Protein 6J14 (pdb70)

Secondary structure (DSSP, 8-state):
-EEEPPPEEE-TT--EEEEEEE---EEEEEEEEETTTEEEEEEEEETTTTEEEE-GGGBTTEEEEE-SSSSEEEEEE-S--GGG-EEEEEEEEETT-S-S-SEE---EEEEE-/---EEES-SEEEE-TT--EEEEEEESS----TTS---EEEEEE-TTS--EEEEETTTEEPTT--TTEEEEEETTEEEEEESS--GGG-EEEEEEE-SSSSPEE---EEEEE-/-PPEEE-SEEEEETTS-EEEEEE--EEEEEE-TTS-EEEEEEE---SEEEEE-TTSSEEEEEESS--GGG-EEEEEEEEE-SSS-EEEEPPPEEEEEE--

Foldseek 3Di:
DWAKDAAAEAAAQAKDKIKIADPPQKKKWKWWADPVPGIDTAWIARQVVRDIDGDPVCVVQWDWGADDPGRMIMIMGGNDDQVRFTWMKMFMQDPPDPDGGPDIYPTYGYGYD/DKAKAKDAQEDADAAQAKDKIKIFIPFFFQAPVRFWFKWKWFDAPPHDTDTADGSFFHGDPPHDPLWGKHDGTGMIMIMHGRHHPVRFGWMKIWTDRDPPIDIYPTYGYHHD/DFWAWDDQEWEAAAQAKTKIKTFACKFKWFQDVVRDTDTPDGVVVVQWDWAQDPVRRMIITMGHRDDQVNWGKMWMWDWDCDPPTDIGIYDIHTYHYDYD

Sequence (325 aa):
QLQQSGAELVRPGASSVKLSCKALGDYYEIHWVKQTPVHGLEWIGVIHPGSGGTVYNQKFKGKATLTADKYSSTAYMELSSLTSEDSAVYYCCTREGMNTDWYFDVWGAGTTVTVSDILMTQDELSLPVSLGDQASISCRSSQTIVHTNGNTYLEWYLQKPGQSPKLLIYKVSNRFSGVPDRFSGSGSGTYFTLKISSRLEAEDLGVYYCCFQGSHVPYTFGGGTKLEMKNPPTFSPALLVVTEGDNATFTCSFVLNWYRMSPSNQTDKLAAFPDCRFRVTQLPNGRDFHMSVVRARRNDSGTYLCGAISLAPKAQIKESLRAELRVTER

Solvent-accessible surface area: 15685 Å² total; per-residue (Å²): 144,6,97,14,35,53,77,45,148,24,175,79,58,40,60,14,109,0,22,2,107,46,101,132,106,91,0,10,0,0,0,16,31,12,143,126,114,12,8,36,1,0,0,0,3,3,37,35,31,38,21,48,39,41,9,131,142,13,111,62,45,3,66,7,59,22,54,117,219,67,77,13,4,52,0,56,0,34,75,1,61,79,119,7,41,12,46,2,12,0,0,52,0,5,18,94,37,60,67,0,0,43,36,26,1,89,18,2,60,1,63,12,97,112,9,118,8,64,22,64,94,154,44,25,73,9,48,83,44,54,108,5,62,2,14,0,117,7,66,94,78,0,77,8,135,72,52,39,29,5,0,0,0,0,3,20,48,108,91,99,28,4,101,4,4,0,37,59,17,64,56,108,36,94,82,9,52,111,39,5,54,9,63,37,85,42,59,92,1,32,0,82,0,25,165,2,91,62,100,2,30,5,34,0,16,0,0,0,0,1,63,58,19,1,26,17,2,56,4,1,97,1,59,112,163,142,82,3,83,14,60,60,72,75,19,89,11,43,52,43,68,94,4,56,0,46,0,38,69,67,10,1,0,15,50,43,28,130,105,108,122,81,63,85,31,19,34,60,132,117,125,29,20,134,30,60,79,44,146,89,33,147,30,15,65,0,22,0,33,158,1,130,126,100,2,40,24,45,0,4,0,0,13,10,51,31,18,41,3,0,46,18,89,71,2,155,112,2,71,1,104,6,46,135,175

Structure (mmCIF, N/CA/C/O backbone):
data_6J14
#
_entry.id   6J14
#
_cell.length_a   43.422
_cell.length_b   75.679
_cell.length_c   55.873
_cell.angle_alpha   90.00
_cell.angle_beta   104.31
_cell.angle_gamma   90.00
#
_symmetry.space_group_name_H-M   'P 1 21 1'
#
loop_
_entity.id
_entity.type
_entity.pdbx_description
1 polymer 'GY-14 heavy chain V fragment'
2 polymer 'GY-14 light chain V fragment'
3 polymer 'Programmed cell death protein 1'
4 water water
#
loop_
_atom_site.group_PDB
_atom_site.id
_atom_site.type_symbol
_atom_site.label_atom_id
_atom_site.label_alt_id
_atom_site.label_comp_id
_atom_site.label_asym_id
_atom_site.label_entity_id
_atom_site.label_seq_id
_atom_site.pdbx_PDB_ins_code
_atom_site.Cartn_x
_atom_site.Cartn_y
_atom_site.Cartn_z
_atom_site.occupancy
_atom_site.B_iso_or_equiv
_atom_site.auth_seq_id
_atom_site.auth_comp_id
_atom_site.auth_asym_id
_atom_site.auth_atom_id
_atom_site.pdbx_PDB_model_num
ATOM 1 N N . GLN A 1 3 ? -20.181 -8.020 -25.228 1.00 24.37 3 GLN A N 1
ATOM 2 C CA . GLN A 1 3 ? -19.456 -7.381 -26.324 1.00 24.19 3 GLN A CA 1
ATOM 3 C C . GLN A 1 3 ? -19.179 -5.918 -25.998 1.00 14.91 3 GLN A C 1
ATOM 4 O O . GLN A 1 3 ? -19.871 -5.313 -25.180 1.00 15.85 3 GLN A O 1
ATOM 10 N N . LEU A 1 4 ? -18.131 -5.371 -26.613 1.00 12.36 4 LEU A N 1
ATOM 11 C CA . LEU A 1 4 ? -17.758 -3.969 -26.472 1.00 9.82 4 LEU A CA 1
ATOM 12 C C . LEU A 1 4 ? -17.863 -3.358 -27.855 1.00 10.68 4 LEU A C 1
ATOM 13 O O . LEU A 1 4 ? -17.165 -3.787 -28.779 1.00 12.28 4 LEU A O 1
ATOM 18 N N . GLN A 1 5 ? -18.758 -2.394 -28.004 1.00 10.05 5 GLN A N 1
ATOM 19 C CA . GLN A 1 5 ? -19.013 -1.756 -29.283 1.00 12.43 5 GLN A CA 1
ATOM 20 C C . GLN A 1 5 ? -18.325 -0.394 -29.317 1.00 10.79 5 GLN A C 1
ATOM 21 O O . GLN A 1 5 ? -18.688 0.507 -28.554 1.00 11.49 5 GLN A O 1
ATOM 27 N N . GLN A 1 6 ? -17.360 -0.239 -30.213 1.00 9.32 6 GLN A N 1
ATOM 28 C CA . GLN A 1 6 ? -16.570 0.980 -30.320 1.00 10.51 6 GLN A CA 1
ATOM 29 C C . GLN A 1 6 ? -17.097 1.912 -31.405 1.00 9.61 6 GLN A C 1
ATOM 30 O O . GLN A 1 6 ? -17.730 1.499 -32.382 1.00 10.98 6 GLN A O 1
ATOM 36 N N . SER A 1 7 ? -16.803 3.191 -31.229 1.00 9.47 7 SER A N 1
ATOM 37 C CA . SER A 1 7 ? -17.292 4.215 -32.132 1.00 9.89 7 SER A CA 1
ATOM 38 C C . SER A 1 7 ? -16.502 4.226 -33.450 1.00 10.79 7 SER A C 1
ATOM 39 O O . SER A 1 7 ? -15.488 3.538 -33.626 1.00 9.97 7 SER A O 1
ATOM 42 N N . GLY A 1 8 ? -16.992 5.021 -34.382 1.00 10.11 8 GLY A N 1
ATOM 43 C CA . GLY A 1 8 ? -16.468 5.026 -35.729 1.00 10.31 8 GLY A CA 1
ATOM 44 C C . GLY A 1 8 ? -15.128 5.735 -35.883 1.00 10.68 8 GLY A C 1
ATOM 45 O O . GLY A 1 8 ? -14.679 6.515 -35.029 1.00 10.56 8 GLY A O 1
ATOM 46 N N . ALA A 1 9 ? -14.501 5.471 -37.029 1.00 10.51 9 ALA A N 1
ATOM 47 C CA . ALA A 1 9 ? -13.201 6.055 -37.341 1.00 9.04 9 ALA A CA 1
ATOM 48 C C . ALA A 1 9 ? -13.231 7.577 -37.262 1.00 9.85 9 ALA A C 1
ATOM 49 O O . ALA A 1 9 ? -14.220 8.226 -37.636 1.00 10.23 9 ALA A O 1
ATOM 51 N N . GLU A 1 10 ? -12.130 8.152 -36.781 1.00 9.93 10 GLU A N 1
ATOM 52 C CA . GLU A 1 10 ? -12.004 9.594 -36.638 1.00 9.61 10 GLU A CA 1
ATOM 53 C C . GLU A 1 10 ? -10.958 10.145 -37.596 1.00 10.07 10 GLU A C 1
ATOM 54 O O . GLU A 1 10 ? -9.894 9.545 -37.787 1.00 11.15 10 GLU A O 1
ATOM 60 N N . LEU A 1 11 ? -11.290 11.274 -38.219 1.00 11.41 11 LEU A N 1
ATOM 61 C CA . LEU A 1 11 ? -10.402 11.988 -39.130 1.00 12.71 11 LEU A CA 1
ATOM 62 C C . LEU A 1 11 ? -10.293 13.403 -38.591 1.00 15.98 11 LEU A C 1
ATOM 63 O O . LEU A 1 11 ? -11.253 14.178 -38.681 1.00 16.22 11 LEU A O 1
ATOM 68 N N . VAL A 1 12 ? -9.141 13.732 -38.010 1.00 13.14 12 VAL A N 1
ATOM 69 C CA . VAL A 1 12 ? -8.994 14.951 -37.228 1.00 15.97 12 VAL A CA 1
ATOM 70 C C . VAL A 1 12 ? -7.671 15.624 -37.566 1.00 14.71 12 VAL A C 1
ATOM 71 O O . VAL A 1 12 ? -6.765 15.023 -38.145 1.00 17.04 12 VAL A O 1
ATOM 75 N N . ARG A 1 13 ? -7.575 16.911 -37.194 1.00 20.22 13 ARG A N 1
ATOM 76 C CA . ARG A 1 13 ? -6.420 17.728 -37.537 1.00 19.12 13 ARG A CA 1
ATOM 77 C C . ARG A 1 13 ? -5.409 17.763 -36.397 1.00 14.38 13 ARG A C 1
ATOM 78 O O . ARG A 1 13 ? -5.772 17.598 -35.222 1.00 16.09 13 ARG A O 1
ATOM 86 N N . PRO A 1 14 ? -4.133 17.996 -36.723 1.00 15.08 14 PRO A N 1
ATOM 87 C CA . PRO A 1 14 ? -3.114 18.117 -35.670 1.00 15.53 14 PRO A CA 1
ATOM 88 C C . PRO A 1 14 ? -3.475 19.202 -34.669 1.00 16.59 14 PRO A C 1
ATOM 89 O O . PRO A 1 14 ? -3.968 20.272 -35.035 1.00 17.30 14 PRO A O 1
ATOM 93 N N . GLY A 1 15 ? -3.212 18.915 -33.394 1.00 14.75 15 GLY A N 1
ATOM 94 C CA . GLY A 1 15 ? -3.481 19.836 -32.315 1.00 16.45 15 GLY A CA 1
ATOM 95 C C . GLY A 1 15 ? -4.871 19.746 -31.735 1.00 15.47 15 GLY A C 1
ATOM 96 O O . GLY A 1 15 ? -5.116 20.305 -30.659 1.00 19.48 15 GLY A O 1
ATOM 97 N N . ALA A 1 16 ? -5.788 19.053 -32.403 1.00 15.43 16 ALA A N 1
ATOM 98 C CA . ALA A 1 16 ? -7.155 18.968 -31.931 1.00 17.66 16 ALA A CA 1
ATOM 99 C C . ALA A 1 16 ? -7.298 17.855 -30.900 1.00 15.50 16 ALA A C 1
ATOM 100 O O . ALA A 1 16 ? -6.325 17.210 -30.488 1.00 16.86 16 ALA A O 1
ATOM 102 N N A SER A 1 17 ? -8.535 17.639 -30.465 0.51 14.52 17 SER A N 1
ATOM 103 N N B SER A 1 17 ? -8.536 17.651 -30.461 0.49 14.52 17 SER A N 1
ATOM 104 C CA A SER A 1 17 ? -8.871 16.559 -29.554 0.51 13.41 17 SER A CA 1
ATOM 105 C CA B SER A 1 17 ? -8.890 16.572 -29.558 0.49 13.43 17 SER A CA 1
ATOM 106 C C A SER A 1 17 ? -10.036 15.779 -30.139 0.51 14.68 17 SER A C 1
ATOM 107 C C B SER A 1 17 ? -10.002 15.758 -30.199 0.49 14.70 17 SER A C 1
ATOM 108 O O A SER A 1 17 ? -10.833 16.311 -30.916 0.51 18.43 17 SER A O 1
ATOM 109 O O B SER A 1 17 ? -10.726 16.239 -31.074 0.49 18.18 17 SER A O 1
ATOM 114 N N . VAL A 1 18 ? -10.126 14.505 -29.769 1.00 11.59 18 VAL A N 1
ATOM 115 C CA . VAL A 1 18 ? -11.207 13.649 -30.230 1.00 12.46 18 VAL A CA 1
ATOM 116 C C . VAL A 1 18 ? -11.599 12.730 -29.090 1.00 10.52 18 VAL A C 1
ATOM 117 O O . VAL A 1 18 ? -10.764 12.356 -28.270 1.00 11.09 18 VAL A O 1
ATOM 121 N N . LYS A 1 19 ? -12.875 12.375 -29.025 1.00 10.28 19 LYS A N 1
ATOM 122 C CA . LYS A 1 19 ? -13.401 11.532 -27.960 1.00 8.92 19 LYS A CA 1
ATOM 123 C C . LYS A 1 19 ? -13.967 10.256 -28.567 1.00 11.57 19 LYS A C 1
ATOM 124 O O . LYS A 1 19 ? -14.892 10.301 -29.388 1.00 13.61 19 LYS A O 1
ATOM 130 N N . LEU A 1 20 ? -13.402 9.124 -28.176 1.00 8.99 20 LEU A N 1
ATOM 131 C CA . LEU A 1 20 ? -13.841 7.803 -28.606 1.00 9.40 20 LEU A CA 1
ATOM 132 C C . LEU A 1 20 ? -14.746 7.193 -27.550 1.00 8.96 20 LEU A C 1
ATOM 133 O O . LEU A 1 20 ? -14.591 7.463 -26.355 1.00 9.93 20 LEU A O 1
ATOM 138 N N . SER A 1 21 ? -15.671 6.333 -27.984 1.00 9.78 21 SER A N 1
ATOM 139 C CA . SER A 1 21 ? -16.574 5.703 -27.038 1.00 9.26 21 SER A CA 1
ATOM 140 C C . SER A 1 21 ? -16.563 4.184 -27.183 1.00 8.83 21 SER A C 1
ATOM 141 O O . SER A 1 21 ? -16.177 3.627 -28.226 1.00 9.50 21 SER A O 1
ATOM 144 N N . CYS A 1 22 ? -16.999 3.535 -26.102 1.00 10.73 22 CYS A N 1
ATOM 145 C CA . CYS A 1 22 ? -17.018 2.080 -25.976 1.00 14.41 22 CYS A CA 1
ATOM 146 C C . CYS A 1 22 ? -18.264 1.733 -25.165 1.00 11.42 22 CYS A C 1
ATOM 147 O O . CYS A 1 22 ? -18.347 2.078 -23.989 1.00 12.84 22 CYS A O 1
ATOM 150 N N . LYS A 1 23 ? -19.223 1.051 -25.777 1.00 11.59 23 LYS A N 1
ATOM 151 C CA . LYS A 1 23 ? -20.456 0.649 -25.107 1.00 13.49 23 LYS A CA 1
ATOM 152 C C . LYS A 1 23 ? -20.391 -0.829 -24.750 1.00 14.53 23 LYS A C 1
ATOM 153 O O . LYS A 1 23 ? -20.083 -1.671 -25.603 1.00 13.53 23 LYS A O 1
ATOM 159 N N . ALA A 1 24 ? -20.669 -1.138 -23.494 1.00 14.81 24 ALA A N 1
ATOM 160 C CA . ALA A 1 24 ? -20.639 -2.515 -23.024 1.00 16.03 24 ALA A CA 1
ATOM 161 C C . ALA A 1 24 ? -22.042 -3.092 -23.157 1.00 17.35 24 ALA A C 1
ATOM 162 O O . ALA A 1 24 ? -22.997 -2.553 -22.581 1.00 19.18 24 ALA A O 1
ATOM 164 N N . LEU A 1 25 ? -22.166 -4.160 -23.941 1.00 17.29 25 LEU A N 1
ATOM 165 C CA . LEU A 1 25 ? -23.426 -4.844 -24.178 1.00 20.95 25 LEU A CA 1
ATOM 166 C C . LEU A 1 25 ? -23.395 -6.240 -23.568 1.00 26.41 25 LEU A C 1
ATOM 167 O O . LEU A 1 25 ? -22.352 -6.900 -23.531 1.00 25.34 25 LEU A O 1
ATOM 172 N N . GLY A 1 26 ? -24.557 -6.698 -23.116 1.00 28.25 26 GLY A N 1
ATOM 173 C CA . GLY A 1 26 ? -24.677 -8.048 -22.596 1.00 27.74 26 GLY A CA 1
ATOM 174 C C . GLY A 1 26 ? -24.281 -8.157 -21.140 1.00 41.71 26 GLY A C 1
ATOM 175 O O . GLY A 1 26 ? -25.113 -7.970 -20.254 1.00 48.88 26 GLY A O 1
ATOM 176 N N . ASP A 1 31 ? -19.185 -6.913 -12.157 1.00 24.07 31 ASP A N 1
ATOM 177 C CA . ASP A 1 31 ? -18.436 -5.664 -12.086 1.00 20.32 31 ASP A CA 1
ATOM 178 C C . ASP A 1 31 ? -17.166 -5.803 -12.930 1.00 16.92 31 ASP A C 1
ATOM 179 O O . ASP A 1 31 ? -16.516 -6.850 -12.944 1.00 17.49 31 ASP A O 1
ATOM 184 N N A TYR A 1 32 ? -16.833 -4.738 -13.655 0.48 17.45 32 TYR A N 1
ATOM 185 N N B TYR A 1 32 ? -16.815 -4.730 -13.626 0.52 17.49 32 TYR A N 1
ATOM 186 C CA A TYR A 1 32 ? -15.722 -4.752 -14.595 0.48 13.91 32 TYR A CA 1
ATOM 187 C CA B TYR A 1 32 ? -15.686 -4.749 -14.536 0.52 13.91 32 TYR A CA 1
ATOM 188 C C A TYR A 1 32 ? -15.009 -3.407 -14.562 0.48 13.21 32 TYR A C 1
ATOM 189 C C B TYR A 1 32 ? -14.961 -3.416 -14.472 0.52 13.19 32 TYR A C 1
ATOM 190 O O A TYR A 1 32 ? -15.566 -2.394 -14.135 0.48 14.61 32 TYR A O 1
ATOM 191 O O B TYR A 1 32 ? -15.461 -2.424 -13.938 0.52 14.34 32 TYR A O 1
ATOM 208 N N . GLU A 1 33 ? -13.758 -3.413 -15.029 1.00 10.58 33 GLU A N 1
ATOM 209 C CA . GLU A 1 33 ? -13.019 -2.202 -15.327 1.00 12.27 33 GLU A CA 1
ATOM 210 C C . GLU A 1 33 ? -12.785 -2.169 -16.829 1.00 9.02 33 GLU A C 1
ATOM 211 O O . GLU A 1 33 ? -12.731 -3.219 -17.488 1.00 10.03 33 GLU A O 1
ATOM 217 N N . ILE A 1 34 ? -12.681 -0.967 -17.378 1.00 9.27 34 ILE A N 1
ATOM 218 C CA . ILE A 1 34 ? -12.517 -0.783 -18.814 1.00 9.03 34 ILE A CA 1
ATOM 219 C C . ILE A 1 34 ? -11.127 -0.216 -19.072 1.00 8.14 34 ILE A C 1
ATOM 220 O O . ILE A 1 34 ? -10.750 0.817 -18.503 1.00 8.82 34 ILE A O 1
ATOM 225 N N . HIS A 1 35 ? -10.368 -0.896 -19.929 1.00 7.81 35 HIS A N 1
ATOM 226 C CA . HIS A 1 35 ? -9.021 -0.498 -20.300 1.00 7.17 35 HIS A CA 1
ATOM 227 C C . HIS A 1 35 ? -8.985 -0.060 -21.755 1.00 6.93 35 HIS A C 1
ATOM 228 O O . HIS A 1 35 ? -9.802 -0.488 -22.576 1.00 8.08 35 HIS A O 1
ATOM 235 N N . TRP A 1 36 ? -8.003 0.774 -22.082 1.00 7.27 36 TRP A N 1
ATOM 236 C CA . TRP A 1 36 ? -7.761 1.218 -23.447 1.00 6.63 36 TRP A CA 1
ATOM 237 C C . TRP A 1 36 ? -6.328 0.861 -23.824 1.00 7.87 36 TRP A C 1
ATOM 238 O O . TRP A 1 36 ? -5.409 0.987 -23.004 1.00 7.51 36 TRP A O 1
ATOM 249 N N . VAL A 1 37 ? -6.149 0.412 -25.069 1.00 7.40 37 VAL A N 1
ATOM 250 C CA . VAL A 1 37 ? -4.881 -0.071 -25.601 1.00 7.20 37 VAL A CA 1
ATOM 251 C C . VAL A 1 37 ? -4.680 0.543 -26.980 1.00 6.93 37 VAL A C 1
ATOM 252 O O . VAL A 1 37 ? -5.563 0.443 -27.842 1.00 9.57 37 VAL A O 1
ATOM 256 N N . LYS A 1 38 ? -3.515 1.149 -27.197 1.00 6.30 38 LYS A N 1
ATOM 257 C CA . LYS A 1 38 ? -3.122 1.670 -28.507 1.00 7.96 38 LYS A CA 1
ATOM 258 C C . LYS A 1 38 ? -2.341 0.617 -29.281 1.00 7.34 38 LYS A C 1
ATOM 259 O O . LYS A 1 38 ? -1.530 -0.108 -28.698 1.00 7.69 38 LYS A O 1
ATOM 265 N N . GLN A 1 39 ? -2.562 0.547 -30.596 1.00 8.31 39 GLN A N 1
ATOM 266 C CA . GLN A 1 39 ? -1.752 -0.310 -31.453 1.00 8.04 39 GLN A CA 1
ATOM 267 C C . GLN A 1 39 ? -1.210 0.453 -32.651 1.00 8.07 39 GLN A C 1
ATOM 268 O O . GLN A 1 39 ? -1.973 1.083 -33.390 1.00 9.45 39 GLN A O 1
ATOM 274 N N . THR A 1 40 ? 0.101 0.365 -32.854 1.00 10.80 40 THR A N 1
ATOM 275 C CA . THR A 1 40 ? 0.776 0.882 -34.032 1.00 12.74 40 THR A CA 1
ATOM 276 C C . THR A 1 40 ? 1.794 -0.151 -34.476 1.00 14.90 40 THR A C 1
ATOM 277 O O . THR A 1 40 ? 2.275 -0.947 -33.658 1.00 13.14 40 THR A O 1
ATOM 281 N N . PRO A 1 41 ? 2.172 -0.149 -35.749 1.00 17.00 41 PRO A N 1
ATOM 282 C CA . PRO A 1 41 ? 3.224 -1.075 -36.187 1.00 19.39 41 PRO A CA 1
ATOM 283 C C . PRO A 1 41 ? 4.569 -0.825 -35.535 1.00 19.18 41 PRO A C 1
ATOM 284 O O . PRO A 1 41 ? 5.298 -1.789 -35.275 1.00 25.26 41 PRO A O 1
ATOM 288 N N . VAL A 1 42 ? 4.919 0.421 -35.233 1.00 17.70 42 VAL A N 1
ATOM 289 C CA . VAL A 1 42 ? 6.260 0.664 -34.711 1.00 25.20 42 VAL A CA 1
ATOM 290 C C . VAL A 1 42 ? 6.345 0.473 -33.199 1.00 27.02 42 VAL A C 1
ATOM 291 O O . VAL A 1 42 ? 7.368 0.003 -32.693 1.00 23.81 42 VAL A O 1
ATOM 295 N N . HIS A 1 43 ? 5.296 0.816 -32.456 1.00 16.44 43 HIS A N 1
ATOM 296 C CA . HIS A 1 43 ? 5.346 0.738 -31.006 1.00 18.13 43 HIS A CA 1
ATOM 297 C C . HIS A 1 43 ? 4.536 -0.413 -30.441 1.00 15.38 43 HIS A C 1
ATOM 298 O O . HIS A 1 43 ? 4.571 -0.632 -29.224 1.00 17.50 43 HIS A O 1
ATOM 305 N N . GLY A 1 44 ? 3.837 -1.164 -31.289 1.00 12.73 44 GLY A N 1
ATOM 306 C CA . GLY A 1 44 ? 3.142 -2.342 -30.820 1.00 11.86 44 GLY A CA 1
ATOM 307 C C . GLY A 1 44 ? 1.900 -1.993 -30.017 1.00 9.77 44 GLY A C 1
ATOM 308 O O . GLY A 1 44 ? 1.204 -1.018 -30.289 1.00 10.40 44 GLY A O 1
ATOM 309 N N . LEU A 1 45 ? 1.604 -2.833 -29.026 1.00 8.66 45 LEU A N 1
ATOM 310 C CA . LEU A 1 45 ? 0.446 -2.657 -28.157 1.00 8.64 45 LEU A CA 1
ATOM 311 C C . LEU A 1 45 ? 0.898 -1.934 -26.904 1.00 7.20 45 LEU A C 1
ATOM 312 O O . LEU A 1 45 ? 1.834 -2.388 -26.223 1.00 8.46 45 LEU A O 1
ATOM 317 N N . GLU A 1 46 ? 0.229 -0.826 -26.588 1.00 6.72 46 GLU A N 1
ATOM 318 C CA . GLU A 1 46 ? 0.555 -0.027 -25.411 1.00 7.62 46 GLU A CA 1
ATOM 319 C C . GLU A 1 46 ? -0.683 0.143 -24.543 1.00 7.55 46 GLU A C 1
ATOM 320 O O . GLU A 1 46 ? -1.721 0.599 -25.029 1.00 7.79 46 GLU A O 1
ATOM 326 N N . TRP A 1 47 ? -0.578 -0.217 -23.267 1.00 7.21 47 TRP A N 1
ATOM 327 C CA . TRP A 1 47 ? -1.673 -0.023 -22.320 1.00 6.89 47 TRP A CA 1
ATOM 328 C C . TRP A 1 47 ? -1.750 1.451 -21.935 1.00 7.41 47 TRP A C 1
ATOM 329 O O . TRP A 1 47 ? -0.771 2.022 -21.445 1.00 8.65 47 TRP A O 1
ATOM 340 N N . ILE A 1 48 ? -2.911 2.065 -22.141 1.00 6.84 48 ILE A N 1
ATOM 341 C CA . ILE A 1 48 ? -3.086 3.494 -21.900 1.00 6.78 48 ILE A CA 1
ATOM 342 C C . ILE A 1 48 ? -3.529 3.772 -20.473 1.00 7.74 48 ILE A C 1
ATOM 343 O O . ILE A 1 48 ? -2.991 4.672 -19.809 1.00 8.53 48 ILE A O 1
ATOM 348 N N . GLY A 1 49 ? -4.500 3.010 -19.985 1.00 7.54 49 GLY A N 1
ATOM 349 C CA . GLY A 1 49 ? -5.039 3.257 -18.665 1.00 7.57 49 GLY A CA 1
ATOM 350 C C . GLY A 1 49 ? -6.316 2.478 -18.469 1.00 7.79 49 GLY A C 1
ATOM 351 O O . GLY A 1 49 ? -6.787 1.773 -19.369 1.00 8.72 49 GLY A O 1
ATOM 352 N N . VAL A 1 50 ? -6.883 2.635 -17.281 1.00 8.58 50 VAL A N 1
ATOM 353 C CA . VAL A 1 50 ? -8.067 1.893 -16.871 1.00 9.22 50 VAL A CA 1
ATOM 354 C C . VAL A 1 50 ? -9.004 2.823 -16.121 1.00 9.80 50 VAL A C 1
ATOM 355 O O . VAL A 1 50 ? -8.566 3.738 -15.414 1.00 9.91 50 VAL A O 1
ATOM 359 N N . ILE A 1 51 ? -10.305 2.580 -16.278 1.00 9.45 51 ILE A N 1
ATOM 360 C CA . ILE A 1 51 ? -11.336 3.235 -15.479 1.00 10.48 51 ILE A CA 1
ATOM 361 C C . ILE A 1 51 ? -12.248 2.180 -14.871 1.00 11.15 51 ILE A C 1
ATOM 362 O O . ILE A 1 51 ? -12.580 1.173 -15.509 1.00 10.57 51 ILE A O 1
ATOM 367 N N . HIS A 1 52 ? -12.657 2.410 -13.627 1.00 11.26 52 HIS A N 1
ATOM 368 C CA . HIS A 1 52 ? -13.718 1.615 -13.038 1.00 15.15 52 HIS A CA 1
ATOM 369 C C . HIS A 1 52 ? -14.993 2.433 -13.127 1.00 13.58 52 HIS A C 1
ATOM 370 O O . HIS A 1 52 ? -15.130 3.425 -12.394 1.00 14.86 52 HIS A O 1
ATOM 377 N N . PRO A 1 53 ? -15.934 2.085 -14.002 1.00 12.21 53 PRO A N 1
ATOM 378 C CA . PRO A 1 53 ? -17.125 2.943 -14.174 1.00 14.18 53 PRO A CA 1
ATOM 379 C C . PRO A 1 53 ? -17.925 3.169 -12.902 1.00 18.33 53 PRO A C 1
ATOM 380 O O . PRO A 1 53 ? -18.462 4.268 -12.719 1.00 22.10 53 PRO A O 1
ATOM 384 N N . GLY A 1 54 ? -17.994 2.183 -12.006 1.00 18.07 54 GLY A N 1
ATOM 385 C CA . GLY A 1 54 ? -18.810 2.348 -10.809 1.00 20.85 54 GLY A CA 1
ATOM 386 C C . GLY A 1 54 ? -18.343 3.488 -9.922 1.00 28.55 54 GLY A C 1
ATOM 387 O O . GLY A 1 54 ? -19.156 4.245 -9.383 1.00 29.59 54 GLY A O 1
ATOM 388 N N . SER A 1 55 ? -17.031 3.639 -9.769 1.00 23.72 55 SER A N 1
ATOM 389 C CA . SER A 1 55 ? -16.456 4.658 -8.901 1.00 20.19 55 SER A CA 1
ATOM 390 C C . SER A 1 55 ? -15.894 5.857 -9.655 1.00 26.76 55 SER A C 1
ATOM 391 O O . SER A 1 55 ? -15.621 6.893 -9.031 1.00 23.18 55 SER A O 1
ATOM 394 N N . GLY A 1 56 ? -15.700 5.747 -10.969 1.00 16.89 56 GLY A N 1
ATOM 395 C CA . GLY A 1 56 ? -15.004 6.760 -11.722 1.00 16.51 56 GLY A CA 1
ATOM 396 C C . GLY A 1 56 ? -13.502 6.764 -11.535 1.00 12.37 56 GLY A C 1
ATOM 397 O O . GLY A 1 56 ? -12.829 7.627 -12.108 1.00 16.83 56 GLY A O 1
ATOM 398 N N . GLY A 1 57 ? -12.965 5.852 -10.730 1.00 14.86 57 GLY A N 1
ATOM 399 C CA . GLY A 1 57 ? -11.530 5.845 -10.485 1.00 14.94 57 GLY A CA 1
ATOM 400 C C . GLY A 1 57 ? -10.750 5.473 -11.735 1.00 11.61 57 GLY A C 1
ATOM 401 O O . GLY A 1 57 ? -11.181 4.647 -12.541 1.00 11.43 57 GLY A O 1
ATOM 402 N N . THR A 1 58 ? -9.602 6.106 -11.903 1.00 11.51 58 THR A N 1
ATOM 403 C CA . THR A 1 58 ? -8.746 5.862 -13.060 1.00 10.98 58 THR A CA 1
ATOM 404 C C . THR A 1 58 ? -7.303 5.653 -12.615 1.00 12.64 58 THR A C 1
ATOM 405 O O . THR A 1 58 ? -6.863 6.199 -11.599 1.00 13.02 58 THR A O 1
ATOM 409 N N . VAL A 1 59 ? -6.565 4.859 -13.396 1.00 11.27 59 VAL A N 1
ATOM 410 C CA . VAL A 1 59 ? -5.109 4.773 -13.319 1.00 11.69 59 VAL A CA 1
ATOM 411 C C . VAL A 1 59 ? -4.593 4.889 -14.742 1.00 10.60 59 VAL A C 1
ATOM 412 O O . VAL A 1 59 ? -5.115 4.222 -15.643 1.00 10.20 59 VAL A O 1
ATOM 416 N N . TYR A 1 60 ? -3.599 5.740 -14.955 1.00 10.32 60 TYR A N 1
ATOM 417 C CA . TYR A 1 60 ? -3.019 5.956 -16.270 1.00 10.12 60 TYR A CA 1
ATOM 418 C C . TYR A 1 60 ? -1.599 5.417 -16.345 1.00 9.54 60 TYR A C 1
ATOM 419 O O . TYR A 1 60 ? -0.832 5.500 -15.377 1.00 11.26 60 TYR A O 1
ATOM 428 N N . ASN A 1 61 ? -1.239 4.892 -17.512 1.00 8.86 61 ASN A N 1
ATOM 429 C CA . ASN A 1 61 ? 0.168 4.822 -17.900 1.00 8.36 61 ASN A CA 1
ATOM 430 C C . ASN A 1 61 ? 0.703 6.248 -17.980 1.00 9.90 61 ASN A C 1
ATOM 431 O O . ASN A 1 61 ? 0.135 7.091 -18.676 1.00 9.53 61 ASN A O 1
ATOM 436 N N . GLN A 1 62 ? 1.799 6.527 -17.269 1.00 8.53 62 GLN A N 1
ATOM 437 C CA . GLN A 1 62 ? 2.327 7.890 -17.272 1.00 8.99 62 GLN A CA 1
ATOM 438 C C . GLN A 1 62 ? 2.613 8.399 -18.683 1.00 9.35 62 GLN A C 1
ATOM 439 O O . GLN A 1 62 ? 2.484 9.599 -18.942 1.00 10.20 62 GLN A O 1
ATOM 445 N N . LYS A 1 63 ? 2.999 7.516 -19.608 1.00 9.35 63 LYS A N 1
ATOM 446 C CA . LYS A 1 63 ? 3.239 7.956 -20.981 1.00 9.34 63 LYS A CA 1
ATOM 447 C C . LYS A 1 63 ? 2.004 8.578 -21.622 1.00 9.59 63 LYS A C 1
ATOM 448 O O . LYS A 1 63 ? 2.145 9.364 -22.564 1.00 12.08 63 LYS A O 1
ATOM 454 N N . PHE A 1 64 ? 0.808 8.250 -21.136 1.00 8.80 64 PHE A N 1
ATOM 455 C CA . PHE A 1 64 ? -0.423 8.778 -21.704 1.00 9.33 64 PHE A CA 1
ATOM 456 C C . PHE A 1 64 ? -1.098 9.822 -20.833 1.00 10.89 64 PHE A C 1
ATOM 457 O O . PHE A 1 64 ? -2.162 10.330 -21.210 1.00 11.76 64 PHE A O 1
ATOM 465 N N . LYS A 1 65 ? -0.510 10.178 -19.694 1.00 11.44 65 LYS A N 1
ATOM 466 C CA . LYS A 1 65 ? -1.069 11.257 -18.894 1.00 15.29 65 LYS A CA 1
ATOM 467 C C . LYS A 1 65 ? -1.070 12.535 -19.712 1.00 14.54 65 LYS A C 1
ATOM 468 O O . LYS A 1 65 ? -0.088 12.853 -20.385 1.00 15.81 65 LYS A O 1
ATOM 474 N N . GLY A 1 66 ? -2.197 13.239 -19.694 1.00 16.03 66 GLY A N 1
ATOM 475 C CA . GLY A 1 66 ? -2.310 14.411 -20.568 1.00 19.04 66 GLY A CA 1
ATOM 476 C C . GLY A 1 66 ? -2.816 14.079 -21.960 1.00 22.32 66 GLY A C 1
ATOM 477 O O . GLY A 1 66 ? -3.738 14.732 -22.456 1.00 32.84 66 GLY A O 1
ATOM 478 N N . LYS A 1 67 ? -2.257 13.040 -22.587 1.00 14.00 67 LYS A N 1
ATOM 479 C CA . LYS A 1 67 ? -2.691 12.634 -23.923 1.00 13.28 67 LYS A CA 1
ATOM 480 C C . LYS A 1 67 ? -4.088 12.032 -23.895 1.00 12.77 67 LYS A C 1
ATOM 481 O O . LYS A 1 67 ? -4.913 12.344 -24.759 1.00 13.16 67 LYS A O 1
ATOM 487 N N . ALA A 1 68 ? -4.374 11.172 -22.921 1.00 11.16 68 ALA A N 1
ATOM 488 C CA . ALA A 1 68 ? -5.649 10.477 -22.837 1.00 9.63 68 ALA A CA 1
ATOM 489 C C . ALA A 1 68 ? -6.360 10.823 -21.538 1.00 10.52 68 ALA A C 1
ATOM 490 O O . ALA A 1 68 ? -5.730 10.930 -20.482 1.00 12.91 68 ALA A O 1
ATOM 492 N N . THR A 1 69 ? -7.679 10.996 -21.618 1.00 10.02 69 THR A N 1
ATOM 493 C CA . THR A 1 69 ? -8.518 11.204 -20.445 1.00 10.69 69 THR A CA 1
ATOM 494 C C . THR A 1 69 ? -9.654 10.197 -20.517 1.00 9.78 69 THR A C 1
ATOM 495 O O . THR A 1 69 ? -10.400 10.172 -21.505 1.00 10.98 69 THR A O 1
ATOM 499 N N . LEU A 1 70 ? -9.793 9.379 -19.479 1.00 9.59 70 LEU A N 1
ATOM 500 C CA . LEU A 1 70 ? -10.809 8.333 -19.436 1.00 9.42 70 LEU A CA 1
ATOM 501 C C . LEU A 1 70 ? -11.989 8.791 -18.596 1.00 11.07 70 LEU A C 1
ATOM 502 O O . LEU A 1 70 ? -11.801 9.286 -17.482 1.00 12.94 70 LEU A O 1
ATOM 507 N N . THR A 1 71 ? -13.200 8.603 -19.121 1.00 10.55 71 THR A N 1
ATOM 508 C CA . THR A 1 71 ? -14.424 8.868 -18.370 1.00 10.37 71 THR A CA 1
ATOM 509 C C . THR A 1 71 ? -15.412 7.739 -18.626 1.00 10.01 71 THR A C 1
ATOM 510 O O . THR A 1 71 ? -15.207 6.879 -19.486 1.00 10.38 71 THR A O 1
ATOM 514 N N . ALA A 1 72 ? -16.486 7.725 -17.844 1.00 10.68 72 ALA A N 1
ATOM 515 C CA . ALA A 1 72 ? -17.530 6.737 -18.042 1.00 11.33 72 ALA A CA 1
ATOM 516 C C . ALA A 1 72 ? -18.837 7.311 -17.524 1.00 11.88 72 ALA A C 1
ATOM 517 O O . ALA A 1 72 ? -18.845 8.035 -16.527 1.00 13.97 72 ALA A O 1
ATOM 519 N N . ASP A 1 73 ? -19.929 6.996 -18.214 1.00 10.43 73 ASP A N 1
ATOM 520 C CA . ASP A 1 73 ? -21.240 7.445 -17.770 1.00 10.51 73 ASP A CA 1
ATOM 521 C C . ASP A 1 73 ? -21.729 6.621 -16.581 1.00 12.30 73 ASP A C 1
ATOM 522 O O . ASP A 1 73 ? -21.284 5.494 -16.337 1.00 14.79 73 ASP A O 1
ATOM 527 N N . LYS A 1 74 ? -22.683 7.194 -15.850 1.00 12.31 74 LYS A N 1
ATOM 528 C CA . LYS A 1 74 ? -23.268 6.531 -14.693 1.00 14.08 74 LYS A CA 1
ATOM 529 C C . LYS A 1 74 ? -24.601 5.867 -14.985 1.00 14.88 74 LYS A C 1
ATOM 530 O O . LYS A 1 74 ? -24.955 4.899 -14.300 1.00 17.41 74 LYS A O 1
ATOM 536 N N . TYR A 1 75 ? -25.337 6.345 -15.993 1.00 12.43 75 TYR A N 1
ATOM 537 C CA . TYR A 1 75 ? -26.663 5.819 -16.302 1.00 12.30 75 TYR A CA 1
ATOM 538 C C . TYR A 1 75 ? -26.715 5.133 -17.656 1.00 13.25 75 TYR A C 1
ATOM 539 O O . TYR A 1 75 ? -27.802 4.758 -18.119 1.00 18.00 75 TYR A O 1
ATOM 548 N N . SER A 1 76 ? -25.565 4.961 -18.303 1.00 12.56 76 SER A N 1
ATOM 549 C CA . SER A 1 76 ? -25.418 4.110 -19.468 1.00 14.23 76 SER A CA 1
ATOM 550 C C . SER A 1 76 ? -24.078 3.407 -19.333 1.00 13.37 76 SER A C 1
ATOM 551 O O . SER A 1 76 ? -23.160 3.923 -18.684 1.00 13.93 76 SER A O 1
ATOM 554 N N . SER A 1 77 ? -23.978 2.225 -19.944 1.00 13.55 77 SER A N 1
ATOM 555 C CA . SER A 1 77 ? -22.756 1.420 -19.893 1.00 13.48 77 SER A CA 1
ATOM 556 C C . SER A 1 77 ? -21.795 1.840 -21.007 1.00 15.96 77 SER A C 1
ATOM 557 O O . SER A 1 77 ? -21.451 1.064 -21.896 1.00 17.83 77 SER A O 1
ATOM 560 N N . THR A 1 78 ? -21.381 3.105 -20.960 1.00 12.61 78 THR A N 1
ATOM 561 C CA . THR A 1 78 ? -20.518 3.683 -21.982 1.00 11.51 78 THR A CA 1
ATOM 562 C C . THR A 1 78 ? -19.283 4.278 -21.326 1.00 11.47 78 THR A C 1
ATOM 563 O O . THR A 1 78 ? -19.384 5.006 -20.333 1.00 12.39 78 THR A O 1
ATOM 567 N N . ALA A 1 79 ? -18.120 3.952 -21.877 1.00 10.71 79 ALA A 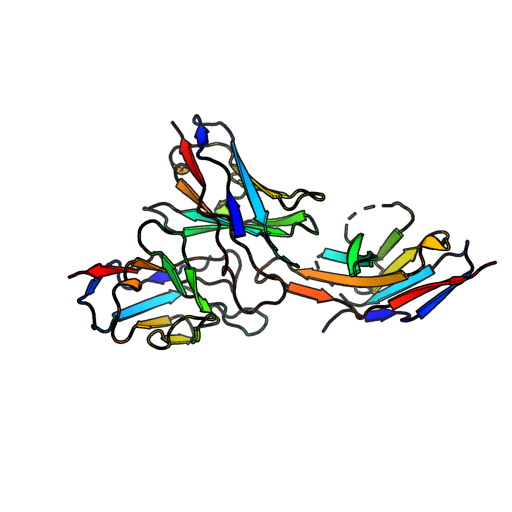N 1
ATOM 568 C CA . ALA A 1 79 ? -16.846 4.520 -21.463 1.00 10.18 79 ALA A CA 1
ATOM 569 C C . ALA A 1 79 ? -16.269 5.326 -22.615 1.00 10.23 79 ALA A C 1
ATOM 570 O O . ALA A 1 79 ? -16.565 5.062 -23.780 1.00 11.10 79 ALA A O 1
ATOM 572 N N . TYR A 1 80 ? -15.467 6.333 -22.279 1.00 8.64 80 TYR A N 1
ATOM 573 C CA . TYR A 1 80 ? -14.908 7.234 -23.278 1.00 8.83 80 TYR A CA 1
ATOM 574 C C . TYR A 1 80 ? -13.426 7.450 -23.045 1.00 7.99 80 TYR A C 1
ATOM 575 O O . TYR A 1 80 ? -12.942 7.427 -21.907 1.00 9.98 80 TYR A O 1
ATOM 584 N N . MET A 1 81 ? -12.719 7.713 -24.137 1.00 9.03 81 MET A N 1
ATOM 585 C CA . MET A 1 81 ? -11.332 8.139 -24.063 1.00 9.31 81 MET A CA 1
ATOM 586 C C . MET A 1 81 ? -11.172 9.368 -24.934 1.00 9.26 81 MET A C 1
ATOM 587 O O . MET A 1 81 ? -11.432 9.314 -26.139 1.00 9.90 81 MET A O 1
ATOM 592 N N . GLU A 1 82 ? -10.750 10.469 -24.333 1.00 9.28 82 GLU A N 1
ATOM 593 C CA . GLU A 1 82 ? -10.483 11.686 -25.083 1.00 9.84 82 GLU A CA 1
ATOM 594 C C . GLU A 1 82 ? -8.983 11.757 -25.311 1.00 10.37 82 GLU A C 1
ATOM 595 O O . GLU A 1 82 ? -8.211 11.648 -24.356 1.00 11.44 82 GLU A O 1
ATOM 601 N N . LEU A 1 83 ? -8.577 11.895 -26.567 1.00 10.01 83 LEU A N 1
ATOM 602 C CA . LEU A 1 83 ? -7.182 12.078 -26.947 1.00 10.33 83 LEU A CA 1
ATOM 603 C C . LEU A 1 83 ? -6.981 13.541 -27.300 1.00 13.61 83 LEU A C 1
ATOM 604 O O . LEU A 1 83 ? -7.757 14.094 -28.079 1.00 12.84 83 LEU A O 1
ATOM 609 N N . SER A 1 84 ? -5.947 14.164 -26.741 1.00 13.45 84 SER A N 1
ATOM 610 C CA . SER A 1 84 ? -5.716 15.588 -26.939 1.00 14.51 84 SER A CA 1
ATOM 611 C C . SER A 1 84 ? -4.351 15.823 -27.564 1.00 12.71 84 SER A C 1
ATOM 612 O O . SER A 1 84 ? -3.531 14.918 -27.682 1.00 13.51 84 SER A O 1
ATOM 615 N N . SER A 1 85 ? -4.132 17.067 -28.002 1.00 15.19 85 SER A N 1
ATOM 616 C CA . SER A 1 85 ? -2.850 17.492 -28.568 1.00 16.75 85 SER A CA 1
ATOM 617 C C . SER A 1 85 ? -2.410 16.583 -29.711 1.00 13.25 85 SER A C 1
ATOM 618 O O . SER A 1 85 ? -1.265 16.140 -29.784 1.00 15.71 85 SER A O 1
ATOM 621 N N . LEU A 1 86 ? -3.352 16.301 -30.605 1.00 14.10 86 LEU A N 1
ATOM 622 C CA . LEU A 1 86 ? -3.179 15.202 -31.546 1.00 13.04 86 LEU A CA 1
ATOM 623 C C . LEU A 1 86 ? -2.064 15.477 -32.548 1.00 13.67 86 LEU A C 1
ATOM 624 O O . LEU A 1 86 ? -1.903 16.599 -33.047 1.00 16.10 86 LEU A O 1
ATOM 629 N N . THR A 1 87 ? -1.275 14.452 -32.834 1.00 11.66 87 THR A N 1
ATOM 630 C CA . THR A 1 87 ? -0.254 14.505 -33.870 1.00 14.93 87 THR A CA 1
ATOM 631 C C . THR A 1 87 ? -0.309 13.233 -34.701 1.00 16.61 87 THR A C 1
ATOM 632 O O . THR A 1 87 ? -1.016 12.282 -34.369 1.00 13.62 87 THR A O 1
ATOM 636 N N . SER A 1 88 ? 0.492 13.205 -35.766 1.00 16.92 88 SER A N 1
ATOM 637 C CA . SER A 1 88 ? 0.629 12.009 -36.594 1.00 17.35 88 SER A CA 1
ATOM 638 C C . SER A 1 88 ? 1.055 10.781 -35.788 1.00 15.33 88 SER A C 1
ATOM 639 O O . SER A 1 88 ? 0.753 9.649 -36.185 1.00 13.98 88 SER A O 1
ATOM 642 N N . GLU A 1 89 ? 1.755 10.977 -34.675 1.00 14.33 89 GLU A N 1
ATOM 643 C CA . GLU A 1 89 ? 2.134 9.855 -33.830 1.00 15.41 89 GLU A CA 1
ATOM 644 C C . GLU A 1 89 ? 0.932 9.216 -33.159 1.00 13.97 89 GLU A C 1
ATOM 645 O O . GLU A 1 89 ? 1.040 8.090 -32.653 1.00 14.39 89 GLU A O 1
ATOM 651 N N . ASP A 1 90 ? -0.204 9.907 -33.140 1.00 12.16 90 ASP A N 1
ATOM 652 C CA . ASP A 1 90 ? -1.436 9.369 -32.573 1.00 12.70 90 ASP A CA 1
ATOM 653 C C . ASP A 1 90 ? -2.300 8.627 -33.589 1.00 11.75 90 ASP A C 1
ATOM 654 O O . ASP A 1 90 ? -3.322 8.044 -33.200 1.00 10.99 90 ASP A O 1
ATOM 659 N N . SER A 1 91 ? -1.932 8.628 -34.864 1.00 11.00 91 SER A N 1
ATOM 660 C CA . SER A 1 91 ? -2.671 7.857 -35.859 1.00 10.08 91 SER A CA 1
ATOM 661 C C . SER A 1 91 ? -2.437 6.381 -35.591 1.00 10.58 91 SER A C 1
ATOM 662 O O . SER A 1 91 ? -1.292 5.911 -35.634 1.00 13.35 91 SER A O 1
ATOM 665 N N . ALA A 1 92 ? -3.507 5.655 -35.277 1.00 8.92 92 ALA A N 1
ATOM 666 C CA . ALA A 1 92 ? -3.370 4.321 -34.702 1.00 8.72 92 ALA A CA 1
ATOM 667 C C . ALA A 1 92 ? -4.751 3.710 -34.595 1.00 9.00 92 ALA A C 1
ATOM 668 O O . ALA A 1 92 ? -5.762 4.373 -34.834 1.00 9.26 92 ALA A O 1
ATOM 670 N N . VAL A 1 93 ? -4.783 2.435 -34.191 1.00 8.70 93 VAL A N 1
ATOM 671 C CA . VAL A 1 93 ? -6.007 1.782 -33.738 1.00 8.57 93 VAL A CA 1
ATOM 672 C C . VAL A 1 93 ? -6.023 1.821 -32.219 1.00 8.43 93 VAL A C 1
ATOM 673 O O 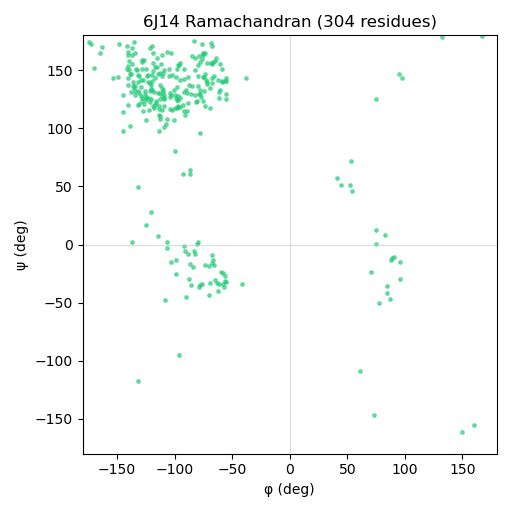. VAL A 1 93 ? -5.006 1.542 -31.568 1.00 9.77 93 VAL A O 1
ATOM 677 N N . TYR A 1 94 ? -7.173 2.165 -31.649 1.00 7.15 94 TYR A N 1
ATOM 678 C CA . TYR A 1 94 ? -7.371 2.209 -30.204 1.00 6.88 94 TYR A CA 1
ATOM 679 C C . TYR A 1 94 ? -8.430 1.180 -29.851 1.00 7.44 94 TYR A C 1
ATOM 680 O O . TYR A 1 94 ? -9.582 1.280 -30.311 1.00 8.58 94 TYR A O 1
ATOM 689 N N . TYR A 1 95 ? -8.053 0.218 -29.017 1.00 7.38 95 TYR A N 1
ATOM 690 C CA . TYR A 1 95 ? -8.972 -0.796 -28.537 1.00 7.47 95 TYR A CA 1
ATOM 691 C C . TYR A 1 95 ? -9.459 -0.448 -27.145 1.00 8.13 95 TYR A C 1
ATOM 692 O O . TYR A 1 95 ? -8.714 0.076 -26.308 1.00 8.84 95 TYR A O 1
ATOM 701 N N A CYS A 1 96 ? -10.729 -0.712 -26.889 0.55 8.34 96 CYS A N 1
ATOM 702 N N B CYS A 1 96 ? -10.705 -0.804 -26.890 0.45 8.36 96 CYS A N 1
ATOM 703 C CA A CYS A 1 96 ? -11.162 -0.836 -25.513 0.55 9.26 96 CYS A CA 1
ATOM 704 C CA B CYS A 1 96 ? -11.261 -0.846 -25.557 0.45 9.18 96 CYS A CA 1
ATOM 705 C C A CYS A 1 96 ? -11.298 -2.313 -25.183 0.55 7.86 96 CYS A C 1
ATOM 706 C C B CYS A 1 96 ? -11.404 -2.310 -25.163 0.45 7.90 96 CYS A C 1
ATOM 707 O O A CYS A 1 96 ? -11.578 -3.139 -26.053 0.55 8.52 96 CYS A O 1
ATOM 708 O O B CYS A 1 96 ? -11.810 -3.138 -25.984 0.45 8.85 96 CYS A O 1
ATOM 713 N N . THR A 1 97 ? -11.031 -2.641 -23.929 1.00 7.93 97 THR A N 1
ATOM 714 C CA . THR A 1 97 ? -11.090 -4.017 -23.458 1.00 8.18 97 THR A CA 1
ATOM 715 C C . THR A 1 97 ? -11.547 -4.001 -22.010 1.00 8.94 97 THR A C 1
ATOM 716 O O . THR A 1 97 ? -11.626 -2.951 -21.372 1.00 12.35 97 THR A O 1
ATOM 720 N N . ARG A 1 98 ? -11.908 -5.161 -21.505 1.00 9.85 98 ARG A N 1
ATOM 721 C CA . ARG A 1 98 ? -12.568 -5.278 -20.219 1.00 11.15 98 ARG A CA 1
ATOM 722 C C . ARG A 1 98 ? -11.764 -6.202 -19.318 1.00 9.98 98 ARG A C 1
ATOM 723 O O . ARG A 1 98 ? -11.113 -7.141 -19.796 1.00 12.58 98 ARG A O 1
ATOM 731 N N . GLU A 1 99 ? -11.769 -5.904 -18.022 1.00 9.33 99 GLU A N 1
ATOM 732 C CA . GLU A 1 99 ? -11.200 -6.787 -17.011 1.00 8.37 99 GLU A CA 1
ATOM 733 C C . GLU A 1 99 ? -12.255 -6.993 -15.937 1.00 9.76 99 GLU A C 1
ATOM 734 O O . GLU A 1 99 ? -12.783 -6.017 -15.403 1.00 10.97 99 GLU A O 1
ATOM 740 N N . GLY A 1 100 ? -12.573 -8.250 -15.634 1.00 10.13 100 GLY A N 1
ATOM 741 C CA . GLY A 1 100 ? -13.526 -8.520 -14.555 1.00 10.42 100 GLY A CA 1
ATOM 742 C C . GLY A 1 100 ? -12.902 -8.313 -13.186 1.00 11.39 100 GLY A C 1
ATOM 743 O O . GLY A 1 100 ? -11.734 -8.613 -12.965 1.00 12.40 100 GLY A O 1
ATOM 744 N N . MET A 1 101 ? -13.706 -7.800 -12.248 1.00 12.53 101 MET A N 1
ATOM 745 C CA . MET A 1 101 ? -13.239 -7.739 -10.866 1.00 13.82 101 MET A CA 1
ATOM 746 C C . MET A 1 101 ? -12.977 -9.143 -10.346 1.00 14.12 101 MET A C 1
ATOM 747 O O . MET A 1 101 ? -13.724 -10.081 -10.641 1.00 13.88 101 MET A O 1
ATOM 752 N N . ASN A 1 102 ? -11.915 -9.282 -9.561 1.00 12.73 102 ASN A N 1
ATOM 753 C CA . ASN A 1 102 ? -11.590 -10.543 -8.904 1.00 14.12 102 ASN A CA 1
ATOM 754 C C . ASN A 1 102 ? -11.548 -11.704 -9.893 1.00 15.32 102 ASN A C 1
ATOM 755 O O . ASN A 1 102 ? -12.174 -12.748 -9.701 1.00 18.55 102 ASN A O 1
ATOM 760 N N . THR A 1 103 ? -10.794 -11.519 -10.971 1.00 13.31 103 THR A N 1
ATOM 761 C CA . THR A 1 103 ? -10.571 -12.578 -11.943 1.00 14.07 103 THR A CA 1
ATOM 762 C C . THR A 1 103 ? -9.085 -12.889 -12.014 1.00 12.55 103 THR A C 1
ATOM 763 O O . THR A 1 103 ? -8.247 -12.111 -11.562 1.00 12.98 103 THR A O 1
ATOM 767 N N . ASP A 1 104 ? -8.761 -14.027 -12.615 1.00 11.76 104 ASP A N 1
ATOM 768 C CA . ASP A 1 104 ? -7.373 -14.457 -12.702 1.00 11.87 104 ASP A CA 1
ATOM 769 C C . ASP A 1 104 ? -6.671 -13.998 -13.974 1.00 11.57 104 ASP A C 1
ATOM 770 O O . ASP A 1 104 ? -5.483 -14.276 -14.141 1.00 11.75 104 ASP A O 1
ATOM 775 N N . TRP A 1 105 ? -7.373 -13.297 -14.856 1.00 10.53 105 TRP A N 1
ATOM 776 C CA . TRP A 1 105 ? -6.830 -12.914 -16.151 1.00 11.56 105 TRP A CA 1
ATOM 777 C C . TRP A 1 105 ? -7.302 -11.511 -16.462 1.00 9.04 105 TRP A C 1
ATOM 778 O O . TRP A 1 105 ? -8.180 -10.959 -15.789 1.00 9.52 105 TRP A O 1
ATOM 789 N N . TYR A 1 106 ? -6.730 -10.943 -17.520 1.00 9.74 106 TYR A N 1
ATOM 790 C CA . TYR A 1 106 ? -7.087 -9.604 -17.956 1.00 9.00 106 TYR A CA 1
ATOM 791 C C . TYR A 1 106 ? -8.124 -9.611 -19.078 1.00 10.33 106 TYR A C 1
ATOM 792 O O . TYR A 1 106 ? -9.328 -9.705 -18.811 1.00 10.25 106 TYR A O 1
ATOM 801 N N . PHE A 1 107 ? -7.680 -9.532 -20.332 1.00 9.29 107 PHE A N 1
ATOM 802 C CA . PHE A 1 107 ? -8.516 -9.002 -21.419 1.00 8.31 107 PHE A CA 1
ATOM 803 C C . PHE A 1 107 ? -9.145 -10.118 -22.250 1.00 10.33 107 PHE A C 1
ATOM 804 O O . PHE A 1 107 ? -8.698 -10.449 -23.343 1.00 9.86 107 PHE A O 1
ATOM 812 N N . ASP A 1 108 ? -10.229 -10.690 -21.733 1.00 10.70 108 ASP A N 1
ATOM 813 C CA . ASP A 1 108 ? -10.882 -11.747 -22.494 1.00 11.14 108 ASP A CA 1
ATOM 814 C C . ASP A 1 108 ? -11.856 -11.210 -23.533 1.00 11.20 108 ASP A C 1
ATOM 815 O O . ASP A 1 108 ? -12.187 -11.928 -24.472 1.00 14.47 108 ASP A O 1
ATOM 820 N N . VAL A 1 109 ? -12.317 -9.973 -23.405 1.00 10.12 109 VAL A N 1
ATOM 821 C CA . VAL A 1 109 ? -13.226 -9.385 -24.383 1.00 10.74 109 VAL A CA 1
ATOM 822 C C . VAL A 1 109 ? -12.630 -8.071 -24.854 1.00 9.13 109 VAL A C 1
ATOM 823 O O . VAL A 1 109 ? -12.248 -7.230 -24.031 1.00 10.15 109 VAL A O 1
ATOM 827 N N . TRP A 1 110 ? -12.551 -7.898 -26.170 1.00 9.12 110 TRP A N 1
ATOM 828 C CA . TRP A 1 110 ? -12.000 -6.700 -26.796 1.00 7.69 110 TRP A CA 1
ATOM 829 C C . TRP A 1 110 ? -13.032 -6.102 -27.737 1.00 8.77 110 TRP A C 1
ATOM 830 O O . TRP A 1 110 ? -13.789 -6.828 -28.383 1.00 10.53 110 TRP A O 1
ATOM 841 N N . GLY A 1 111 ? -13.060 -4.789 -27.818 1.00 8.75 111 GLY A N 1
ATOM 842 C CA . GLY A 1 111 ? -13.751 -4.134 -28.904 1.00 9.42 111 GLY A CA 1
ATOM 843 C C . GLY A 1 111 ? -13.041 -4.371 -30.221 1.00 8.45 111 GLY A C 1
ATOM 844 O O . GLY A 1 111 ? -11.941 -4.932 -30.282 1.00 8.60 111 GLY A O 1
ATOM 845 N N . ALA A 1 112 ? -13.675 -3.923 -31.301 1.00 9.95 112 ALA A N 1
ATOM 846 C CA . ALA A 1 112 ? -13.098 -4.125 -32.618 1.00 10.05 112 ALA A CA 1
ATOM 847 C C . ALA A 1 112 ? -12.044 -3.086 -32.955 1.00 9.00 112 ALA A C 1
ATOM 848 O O . ALA A 1 112 ? -11.373 -3.228 -33.982 1.00 10.71 112 ALA A O 1
ATOM 850 N N . GLY A 1 113 ? -11.891 -2.063 -32.122 1.00 9.09 113 GLY A N 1
ATOM 851 C CA . GLY A 1 113 ? -10.937 -0.995 -32.395 1.00 10.55 113 GLY A CA 1
ATOM 852 C C . GLY A 1 113 ? -11.582 0.186 -33.094 1.00 10.41 113 GLY A C 1
ATOM 853 O O . GLY A 1 113 ? -12.529 0.055 -33.877 1.00 11.59 113 GLY A O 1
ATOM 854 N N . THR A 1 114 ? -11.065 1.374 -32.786 1.00 9.81 114 THR A N 1
ATOM 855 C CA . THR A 1 114 ? -11.402 2.602 -33.499 1.00 9.07 114 THR A CA 1
ATOM 856 C C . THR A 1 114 ? -10.120 3.193 -34.052 1.00 8.37 114 THR A C 1
ATOM 857 O O . THR A 1 114 ? -9.159 3.402 -33.301 1.00 9.15 114 THR A O 1
ATOM 861 N N . THR A 1 115 ? -10.097 3.460 -35.354 1.00 8.90 115 THR A N 1
ATOM 862 C CA . THR A 1 115 ? -8.938 4.090 -35.975 1.00 9.87 115 THR A CA 1
ATOM 863 C C . THR A 1 115 ? -9.056 5.609 -35.897 1.00 10.44 115 THR A C 1
ATOM 864 O O . THR A 1 115 ? -10.142 6.177 -36.078 1.00 11.54 115 THR A O 1
ATOM 868 N N . VAL A 1 116 ? -7.940 6.257 -35.574 1.00 9.12 116 VAL A N 1
ATOM 869 C CA . VAL A 1 116 ? -7.802 7.712 -35.590 1.00 10.05 116 VAL A CA 1
ATOM 870 C C . VAL A 1 116 ? -6.738 8.056 -36.621 1.00 10.73 116 VAL A C 1
ATOM 871 O O . VAL A 1 116 ? -5.652 7.462 -36.620 1.00 10.86 116 VAL A O 1
ATOM 875 N N . THR A 1 117 ? -7.049 9.003 -37.506 1.00 10.15 117 THR A N 1
ATOM 876 C CA . THR A 1 117 ? -6.120 9.473 -38.530 1.00 10.52 117 THR A CA 1
ATOM 877 C C . THR A 1 117 ? -5.951 10.969 -38.327 1.00 12.29 117 THR A C 1
ATOM 878 O O . THR A 1 117 ? -6.922 11.726 -38.438 1.00 13.28 117 THR A O 1
ATOM 882 N N . VAL A 1 118 ? -4.738 11.388 -37.992 1.00 11.95 118 VAL A N 1
ATOM 883 C CA . VAL A 1 118 ? -4.428 12.801 -37.814 1.00 14.52 118 VAL A CA 1
ATOM 884 C C . VAL A 1 118 ? -3.816 13.318 -39.108 1.00 18.97 118 VAL A C 1
ATOM 885 O O . VAL A 1 118 ? -2.765 12.836 -39.547 1.00 23.62 118 VAL A O 1
ATOM 889 N N . SER A 1 119 ? -4.488 14.282 -39.725 1.00 16.30 119 SER A N 1
ATOM 890 C CA . SER A 1 119 ? -4.086 14.806 -41.027 1.00 22.46 119 SER A CA 1
ATOM 891 C C . SER A 1 119 ? -2.883 15.726 -40.916 1.00 36.22 119 SER A C 1
ATOM 892 O O . SER A 1 119 ? -2.788 16.712 -41.656 1.00 46.21 119 SER A O 1
ATOM 895 N N . ASP B 2 1 ? 9.832 1.039 -15.930 1.00 14.88 1 ASP B N 1
ATOM 896 C CA . ASP B 2 1 ? 8.784 0.175 -16.485 1.00 11.62 1 ASP B CA 1
ATOM 897 C C . ASP B 2 1 ? 9.378 -1.180 -16.845 1.00 13.29 1 ASP B C 1
ATOM 898 O O . ASP B 2 1 ? 10.570 -1.296 -17.150 1.00 13.24 1 ASP B O 1
ATOM 903 N N . ILE B 2 2 ? 8.541 -2.207 -16.827 1.00 11.78 2 ILE B N 1
ATOM 904 C CA . ILE B 2 2 ? 8.983 -3.540 -17.226 1.00 9.92 2 ILE B CA 1
ATOM 905 C C . ILE B 2 2 ? 8.977 -3.629 -18.742 1.00 11.87 2 ILE B C 1
ATOM 906 O O . ILE B 2 2 ? 7.961 -3.359 -19.387 1.00 12.78 2 ILE B O 1
ATOM 911 N N . LEU B 2 3 ? 10.121 -3.966 -19.314 1.00 11.08 3 LEU B N 1
ATOM 912 C CA . LEU B 2 3 ? 10.236 -4.189 -20.743 1.00 11.25 3 LEU B CA 1
ATOM 913 C C . LEU B 2 3 ? 9.996 -5.667 -21.016 1.00 10.62 3 LEU B C 1
ATOM 914 O O . LEU B 2 3 ? 10.589 -6.524 -20.361 1.00 12.00 3 LEU B O 1
ATOM 919 N N . MET B 2 4 ? 9.138 -5.966 -21.984 1.00 9.51 4 MET B N 1
ATOM 920 C CA . MET B 2 4 ? 8.854 -7.335 -22.402 1.00 9.15 4 MET B CA 1
ATOM 921 C C . MET B 2 4 ? 9.426 -7.508 -23.804 1.00 10.91 4 MET B C 1
ATOM 922 O O . MET B 2 4 ? 9.008 -6.811 -24.734 1.00 12.17 4 MET B O 1
ATOM 927 N N . THR B 2 5 ? 10.411 -8.388 -23.955 1.00 11.59 5 THR B N 1
ATOM 928 C CA . THR B 2 5 ? 11.147 -8.542 -25.209 1.00 13.41 5 THR B CA 1
ATOM 929 C C . THR B 2 5 ? 10.890 -9.935 -25.769 1.00 13.17 5 THR B C 1
ATOM 930 O O . THR B 2 5 ? 11.168 -10.936 -25.097 1.00 16.42 5 THR B O 1
ATOM 934 N N . GLN B 2 6 ? 10.396 -10.015 -26.998 1.00 12.10 6 GLN B N 1
ATOM 935 C CA . GLN B 2 6 ? 10.187 -11.323 -27.607 1.00 13.48 6 GLN B CA 1
ATOM 936 C C . GLN B 2 6 ? 11.376 -11.723 -28.474 1.00 26.17 6 GLN B C 1
ATOM 937 O O . GLN B 2 6 ? 11.980 -10.881 -29.140 1.00 23.17 6 GLN B O 1
ATOM 943 N N . ASP B 2 7 ? 11.733 -13.014 -28.429 1.00 20.52 7 ASP B N 1
ATOM 944 C CA . ASP B 2 7 ? 13.022 -13.438 -28.977 1.00 18.69 7 ASP B CA 1
ATOM 945 C C . ASP B 2 7 ? 13.080 -13.329 -30.495 1.00 26.02 7 ASP B C 1
ATOM 946 O O . ASP B 2 7 ? 14.146 -13.045 -31.047 1.00 24.01 7 ASP B O 1
ATOM 951 N N . GLU B 2 8 ? 11.965 -13.549 -31.183 1.00 20.34 8 GLU B N 1
ATOM 952 C CA . GLU B 2 8 ? 11.926 -13.528 -32.638 1.00 19.42 8 GLU B CA 1
ATOM 953 C C . GLU B 2 8 ? 10.799 -12.626 -33.121 1.00 21.39 8 GLU B C 1
ATOM 954 O O . GLU B 2 8 ? 9.716 -12.600 -32.528 1.00 19.46 8 GLU B O 1
ATOM 960 N N . LEU B 2 9 ? 11.058 -11.882 -34.202 1.00 16.59 9 LEU B N 1
ATOM 961 C CA . LEU B 2 9 ? 10.008 -11.078 -34.818 1.00 20.47 9 LEU B CA 1
ATOM 962 C C . LEU B 2 9 ? 9.068 -11.924 -35.660 1.00 21.66 9 LEU B C 1
ATOM 963 O O . LEU B 2 9 ? 7.867 -11.631 -35.718 1.00 16.56 9 LEU B O 1
ATOM 968 N N . SER B 2 10 ? 9.592 -12.958 -36.320 1.00 20.12 10 SER B N 1
ATOM 969 C CA . SER B 2 10 ? 8.831 -13.771 -37.255 1.00 26.69 10 SER B CA 1
ATOM 970 C C . SER B 2 10 ? 9.237 -15.227 -37.097 1.00 26.46 10 SER B C 1
ATOM 971 O O . SER B 2 10 ? 10.371 -15.535 -36.724 1.00 30.87 10 SER B O 1
ATOM 974 N N . LEU B 2 11 ? 8.293 -16.126 -37.388 1.00 20.39 11 LEU B N 1
ATOM 975 C CA . LEU B 2 11 ? 8.557 -17.563 -37.429 1.00 22.43 11 LEU B CA 1
ATOM 976 C C . LEU B 2 11 ? 7.827 -18.159 -38.628 1.00 23.47 11 LEU B C 1
ATOM 977 O O . LEU B 2 11 ? 6.611 -18.385 -38.566 1.00 23.51 11 LEU B O 1
ATOM 982 N N . PRO B 2 12 ? 8.530 -18.438 -39.727 1.00 21.96 12 PRO B N 1
ATOM 983 C CA . PRO B 2 12 ? 7.870 -19.070 -40.881 1.00 23.09 12 PRO B CA 1
ATOM 984 C C . PRO B 2 12 ? 7.711 -20.562 -40.630 1.00 20.87 12 PRO B C 1
ATOM 985 O O . PRO B 2 12 ? 8.661 -21.249 -40.251 1.00 24.64 12 PRO B O 1
ATOM 989 N N . VAL B 2 13 ? 6.495 -21.064 -40.827 1.00 17.41 13 VAL B N 1
ATOM 990 C CA . VAL B 2 13 ? 6.164 -22.431 -40.466 1.00 17.98 13 VAL B CA 1
ATOM 991 C C . VAL B 2 13 ? 5.391 -23.083 -41.597 1.00 14.39 13 VAL B C 1
ATOM 992 O O . VAL B 2 13 ? 4.880 -22.428 -42.504 1.00 16.96 13 VAL B O 1
ATOM 996 N N . SER B 2 14 ? 5.307 -24.400 -41.516 1.00 13.67 14 SER B N 1
ATOM 997 C CA . SER B 2 14 ? 4.312 -25.166 -42.244 1.00 13.00 14 SER B CA 1
ATOM 998 C C . SER B 2 14 ? 3.243 -25.609 -41.259 1.00 13.50 14 SER B C 1
ATOM 999 O O . SER B 2 14 ? 3.514 -25.804 -40.071 1.00 11.69 14 SER B O 1
ATOM 1002 N N . LEU B 2 15 ? 2.025 -25.777 -41.756 1.00 12.13 15 LEU B N 1
ATOM 1003 C CA . LEU B 2 15 ? 0.978 -26.311 -40.905 1.00 10.98 15 LEU B CA 1
ATOM 1004 C C . LEU B 2 15 ? 1.381 -27.685 -40.382 1.00 10.48 15 LEU B C 1
ATOM 1005 O O . LEU B 2 15 ? 2.005 -28.484 -41.087 1.00 12.76 15 LEU B O 1
ATOM 1010 N N . GLY B 2 16 ? 1.051 -27.944 -39.120 1.00 9.75 16 GLY B N 1
ATOM 1011 C CA . GLY B 2 16 ? 1.475 -29.155 -38.455 1.00 10.36 16 GLY B CA 1
ATOM 1012 C C . GLY B 2 16 ? 2.811 -29.075 -37.744 1.00 10.45 16 GLY B C 1
ATOM 1013 O O . GLY B 2 16 ? 3.127 -29.990 -36.971 1.00 12.00 16 GLY B O 1
ATOM 1014 N N . ASP B 2 17 ? 3.595 -28.012 -37.963 1.00 9.82 17 ASP B N 1
ATOM 1015 C CA . ASP B 2 17 ? 4.880 -27.850 -37.293 1.00 10.78 17 ASP B CA 1
ATOM 1016 C C . ASP B 2 17 ? 4.676 -27.478 -35.826 1.00 9.92 17 ASP B C 1
ATOM 1017 O O . ASP B 2 17 ? 3.601 -27.046 -35.397 1.00 9.79 17 ASP B O 1
ATOM 1022 N N . GLN B 2 18 ? 5.744 -27.614 -35.062 1.00 10.16 18 GLN B N 1
ATOM 1023 C CA . GLN B 2 18 ? 5.816 -27.046 -33.731 1.00 9.82 18 GLN B CA 1
ATOM 1024 C C . GLN B 2 18 ? 6.349 -25.627 -33.824 1.00 10.11 18 GLN B C 1
ATOM 1025 O O . GLN B 2 18 ? 7.204 -25.329 -34.659 1.00 12.16 18 GLN B O 1
ATOM 1031 N N . ALA B 2 19 ? 5.837 -24.753 -32.958 1.00 11.55 19 ALA B N 1
ATOM 1032 C CA . ALA B 2 19 ? 6.340 -23.393 -32.822 1.00 13.64 19 ALA B CA 1
ATOM 1033 C C . ALA B 2 19 ? 6.581 -23.089 -31.353 1.00 11.84 19 ALA B C 1
ATOM 1034 O O . ALA B 2 19 ? 5.849 -23.559 -30.485 1.00 13.31 19 ALA B O 1
ATOM 1036 N N . SER B 2 20 ? 7.614 -22.303 -31.080 1.00 12.20 20 SER B N 1
ATOM 1037 C CA . SER B 2 20 ? 7.944 -21.882 -29.728 1.00 13.57 20 SER B CA 1
ATOM 1038 C C . SER B 2 20 ? 8.158 -20.382 -29.756 1.00 16.39 20 SER B C 1
ATOM 1039 O O . SER B 2 20 ? 8.905 -19.877 -30.602 1.00 17.76 20 SER B O 1
ATOM 1042 N N . ILE B 2 21 ? 7.506 -19.675 -28.839 1.00 13.98 21 ILE B N 1
ATOM 1043 C CA . ILE B 2 21 ? 7.610 -18.224 -28.748 1.00 13.89 21 ILE B CA 1
ATOM 1044 C C . ILE B 2 21 ? 8.038 -17.869 -27.336 1.00 11.64 21 ILE B C 1
ATOM 1045 O O . ILE B 2 21 ? 7.434 -18.324 -26.363 1.00 10.95 21 ILE B O 1
ATOM 1050 N N . SER B 2 22 ? 9.100 -17.083 -27.217 1.00 14.24 22 SER B N 1
ATOM 1051 C CA . SER B 2 22 ? 9.628 -16.783 -25.901 1.00 14.76 22 SER B CA 1
ATOM 1052 C C . SER B 2 22 ? 9.569 -15.290 -25.631 1.00 13.19 22 SER B C 1
ATOM 1053 O O . SER B 2 22 ? 9.534 -14.459 -26.546 1.00 15.66 22 SER B O 1
ATOM 1056 N N . CYS B 2 23 ? 9.553 -14.975 -24.343 1.00 11.79 23 CYS B N 1
ATOM 1057 C CA . CYS B 2 23 ? 9.370 -13.610 -23.893 1.00 12.92 23 CYS B CA 1
ATOM 1058 C C . CYS B 2 23 ? 10.211 -13.418 -22.645 1.00 12.45 23 CYS B C 1
ATOM 1059 O O . CYS B 2 23 ? 10.128 -14.210 -21.708 1.00 12.55 23 CYS B O 1
ATOM 1062 N N . ARG B 2 24 ? 11.017 -12.368 -22.637 1.00 12.84 24 ARG B N 1
ATOM 1063 C CA . ARG B 2 24 ? 11.877 -12.050 -21.507 1.00 12.75 24 ARG B CA 1
ATOM 1064 C C . ARG B 2 24 ? 11.378 -10.770 -20.880 1.00 11.50 24 ARG B C 1
ATOM 1065 O O . ARG B 2 24 ? 11.152 -9.793 -21.598 1.00 16.08 24 ARG B O 1
ATOM 1073 N N . SER B 2 25 ? 11.205 -10.758 -19.565 1.00 11.81 25 SER B N 1
ATOM 1074 C CA . SER B 2 25 ? 10.832 -9.536 -18.853 1.00 12.90 25 SER B CA 1
ATOM 1075 C C . SER B 2 25 ? 12.091 -8.930 -18.247 1.00 14.24 25 SER B C 1
ATOM 1076 O O . SER B 2 25 ? 12.996 -9.664 -17.854 1.00 17.26 25 SER B O 1
ATOM 1079 N N . SER B 2 26 ? 12.181 -7.595 -18.218 1.00 13.33 26 SER B N 1
ATOM 1080 C CA . SER B 2 26 ? 13.388 -6.945 -17.703 1.00 13.81 26 SER B CA 1
ATOM 1081 C C . SER B 2 26 ? 13.495 -7.033 -16.184 1.00 14.51 26 SER B C 1
ATOM 1082 O O . SER B 2 26 ? 14.580 -6.816 -15.634 1.00 19.69 26 SER B O 1
ATOM 1085 N N . GLN B 2 27 ? 12.393 -7.319 -15.502 1.00 13.20 27 GLN B N 1
ATOM 1086 C CA . GLN B 2 27 ? 12.342 -7.539 -14.068 1.00 14.74 27 GLN B CA 1
ATOM 1087 C C . GLN B 2 27 ? 11.369 -8.683 -13.815 1.00 15.55 27 GLN B C 1
ATOM 1088 O O . GLN B 2 27 ? 10.586 -9.065 -14.691 1.00 13.80 27 GLN B O 1
ATOM 1094 N N . THR B 2 28 ? 11.404 -9.239 -12.608 1.00 15.69 28 THR B N 1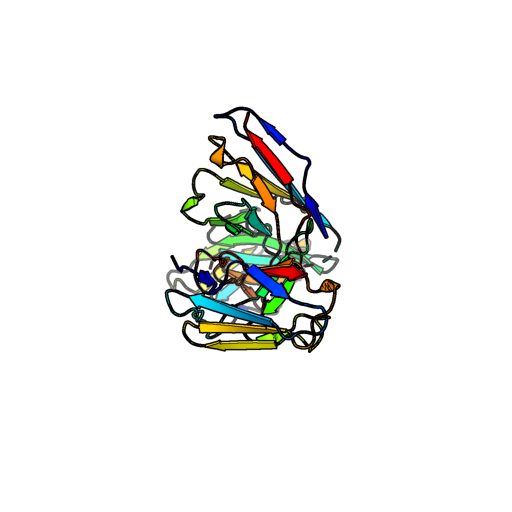
ATOM 1095 C CA . THR B 2 28 ? 10.416 -10.254 -12.278 1.00 13.76 28 THR B CA 1
ATOM 1096 C C . THR B 2 28 ? 9.025 -9.636 -12.259 1.00 13.81 28 THR B C 1
ATOM 1097 O O . THR B 2 28 ? 8.858 -8.416 -12.117 1.00 15.05 28 THR B O 1
ATOM 1101 N N . ILE B 2 29 ? 8.018 -10.494 -12.426 1.00 14.07 29 ILE B N 1
ATOM 1102 C CA . ILE B 2 29 ? 6.637 -10.041 -12.612 1.00 13.38 29 ILE B CA 1
ATOM 1103 C C . ILE B 2 29 ? 5.687 -10.798 -11.695 1.00 13.74 29 ILE B C 1
ATOM 1104 O O . ILE B 2 29 ? 4.660 -11.331 -12.131 1.00 13.13 29 ILE B O 1
ATOM 1109 N N . VAL B 2 30 ? 6.033 -10.861 -10.412 1.00 14.85 30 VAL B N 1
ATOM 1110 C CA . VAL B 2 30 ? 5.182 -11.453 -9.394 1.00 15.17 30 VAL B CA 1
ATOM 1111 C C . VAL B 2 30 ? 4.428 -10.324 -8.707 1.00 14.43 30 VAL B C 1
ATOM 1112 O O . VAL B 2 30 ? 5.034 -9.431 -8.097 1.00 15.82 30 VAL B O 1
ATOM 1116 N N . HIS B 2 31 ? 3.107 -10.356 -8.837 1.00 13.27 31 HIS B N 1
ATOM 1117 C CA . HIS B 2 31 ? 2.228 -9.424 -8.155 1.00 13.12 31 HIS B CA 1
ATOM 1118 C C . HIS B 2 31 ? 2.403 -9.584 -6.647 1.00 16.25 31 HIS B C 1
ATOM 1119 O O . HIS B 2 31 ? 2.795 -10.646 -6.157 1.00 17.02 31 HIS B O 1
ATOM 1126 N N . THR B 2 32 ? 2.099 -8.518 -5.906 1.00 15.95 32 THR B N 1
ATOM 1127 C CA . THR B 2 32 ? 2.198 -8.593 -4.446 1.00 20.52 32 THR B CA 1
ATOM 1128 C C . THR B 2 32 ? 1.332 -9.708 -3.855 1.00 21.83 32 THR B C 1
ATOM 1129 O O . THR B 2 32 ? 1.649 -10.215 -2.773 1.00 21.71 32 THR B O 1
ATOM 1133 N N . ASN B 2 33 ? 0.266 -10.126 -4.543 1.00 18.42 33 ASN B N 1
ATOM 1134 C CA . ASN B 2 33 ? -0.580 -11.212 -4.053 1.00 18.15 33 ASN B CA 1
ATOM 1135 C C . ASN B 2 33 ? -0.009 -12.596 -4.333 1.00 20.35 33 ASN B C 1
ATOM 1136 O O . ASN B 2 33 ? -0.658 -13.591 -3.998 1.00 20.02 33 ASN B O 1
ATOM 1141 N N . GLY B 2 34 ? 1.164 -12.680 -4.959 1.00 17.32 34 GLY B N 1
ATOM 1142 C CA . GLY B 2 34 ? 1.817 -13.936 -5.232 1.00 19.28 34 GLY B CA 1
ATOM 1143 C C . GLY B 2 34 ? 1.569 -14.503 -6.619 1.00 17.82 34 GLY B C 1
ATOM 1144 O O . GLY B 2 34 ? 2.302 -15.408 -7.038 1.00 18.98 34 GLY B O 1
ATOM 1145 N N . ASN B 2 35 ? 0.575 -13.994 -7.345 1.00 16.68 35 ASN B N 1
ATOM 1146 C CA . ASN B 2 35 ? 0.305 -14.493 -8.684 1.00 16.01 35 ASN B CA 1
ATOM 1147 C C . ASN B 2 35 ? 1.234 -13.837 -9.700 1.00 13.86 35 ASN B C 1
ATOM 1148 O O . ASN B 2 35 ? 1.663 -12.691 -9.534 1.00 14.27 35 ASN B O 1
ATOM 1153 N N . THR B 2 36 ? 1.532 -14.571 -10.767 1.00 13.28 36 THR B N 1
ATOM 1154 C CA . THR B 2 36 ? 2.298 -14.039 -11.895 1.00 11.96 36 THR B CA 1
ATOM 1155 C C . THR B 2 36 ? 1.314 -13.851 -13.045 1.00 11.25 36 THR B C 1
ATOM 1156 O O . THR B 2 36 ? 0.913 -14.822 -13.692 1.00 11.51 36 THR B O 1
ATOM 1160 N N . TYR B 2 37 ? 0.922 -12.602 -13.301 1.00 10.55 37 TYR B N 1
ATOM 1161 C CA . TYR B 2 37 ? -0.054 -12.298 -14.353 1.00 9.36 37 TYR B CA 1
ATOM 1162 C C . TYR B 2 37 ? 0.657 -12.125 -15.694 1.00 8.22 37 TYR B C 1
ATOM 1163 O O . TYR B 2 37 ? 0.675 -11.054 -16.302 1.00 10.83 37 TYR B O 1
ATOM 1172 N N . LEU B 2 38 ? 1.258 -13.224 -16.148 1.00 9.64 38 LEU B N 1
ATOM 1173 C CA . LEU B 2 38 ? 1.877 -13.315 -17.460 1.00 9.34 38 LEU B CA 1
ATOM 1174 C C . LEU B 2 38 ? 0.874 -13.981 -18.384 1.00 8.30 38 LEU B C 1
ATOM 1175 O O . LEU B 2 38 ? 0.388 -15.083 -18.091 1.00 9.84 38 LEU B O 1
ATOM 1180 N N . GLU B 2 39 ? 0.554 -13.309 -19.491 1.00 7.23 39 GLU B N 1
ATOM 1181 C CA . GLU B 2 39 ? -0.463 -13.795 -20.405 1.00 8.29 39 GLU B CA 1
ATOM 1182 C C . GLU B 2 39 ? 0.073 -13.824 -21.827 1.00 6.88 39 GLU B C 1
ATOM 1183 O O . GLU B 2 39 ? 1.020 -13.110 -22.168 1.00 8.38 39 GLU B O 1
ATOM 1189 N N . TRP B 2 40 ? -0.546 -14.661 -22.653 1.00 6.98 40 TRP B N 1
ATOM 1190 C CA . TRP B 2 40 ? -0.254 -14.720 -24.079 1.00 7.62 40 TRP B CA 1
ATOM 1191 C C . TRP B 2 40 ? -1.523 -14.434 -24.865 1.00 7.79 40 TRP B C 1
ATOM 1192 O O . TRP B 2 40 ? -2.576 -15.025 -24.590 1.00 8.22 40 TRP B O 1
ATOM 1203 N N . TYR B 2 41 ? -1.409 -13.539 -25.843 1.00 7.29 41 TYR B N 1
ATOM 1204 C CA . TYR B 2 41 ? -2.490 -13.149 -26.741 1.00 7.13 41 TYR B CA 1
ATOM 1205 C C . TYR B 2 41 ? -2.109 -13.531 -28.160 1.00 7.45 41 TYR B C 1
ATOM 1206 O O . TYR B 2 41 ? -0.945 -13.404 -28.549 1.00 8.23 41 TYR B O 1
ATOM 1215 N N . LEU B 2 42 ? -3.088 -13.972 -28.939 1.00 7.63 42 LEU B N 1
ATOM 1216 C CA . LEU B 2 42 ? -2.925 -14.146 -30.377 1.00 7.38 42 LEU B CA 1
ATOM 1217 C C . LEU B 2 42 ? -3.771 -13.105 -31.094 1.00 7.68 42 LEU B C 1
ATOM 1218 O O . LEU B 2 42 ? -4.968 -12.978 -30.815 1.00 8.50 42 LEU B O 1
ATOM 1223 N N . GLN B 2 43 ? -3.152 -12.367 -32.010 1.00 7.10 43 GLN B N 1
ATOM 1224 C CA . GLN B 2 43 ? -3.877 -11.458 -32.897 1.00 7.93 43 GLN B CA 1
ATOM 1225 C C . GLN B 2 43 ? -3.852 -12.058 -34.295 1.00 7.42 43 GLN B C 1
ATOM 1226 O O . GLN B 2 43 ? -2.834 -11.994 -34.991 1.00 7.86 43 GLN B O 1
ATOM 1232 N N . LYS B 2 44 ? -4.963 -12.672 -34.677 1.00 8.52 44 LYS B N 1
ATOM 1233 C CA . LYS B 2 44 ? -5.091 -13.185 -36.028 1.00 10.03 44 LYS B CA 1
ATOM 1234 C C . LYS B 2 44 ? -5.147 -12.004 -36.992 1.00 11.84 44 LYS B C 1
ATOM 1235 O O . LYS B 2 44 ? -5.498 -10.883 -36.596 1.00 11.10 44 LYS B O 1
ATOM 1241 N N . PRO B 2 45 ? -4.759 -12.211 -38.247 1.00 12.78 45 PRO B N 1
ATOM 1242 C CA . PRO B 2 45 ? -4.700 -11.090 -39.198 1.00 13.54 45 PRO B CA 1
ATOM 1243 C C . PRO B 2 45 ? -6.032 -10.363 -39.307 1.00 12.94 45 PRO B C 1
ATOM 1244 O O . PRO B 2 45 ? -7.073 -10.971 -39.552 1.00 15.18 45 PRO B O 1
ATOM 1248 N N . GLY B 2 46 ? -5.993 -9.052 -39.086 1.00 11.62 46 GLY B N 1
ATOM 1249 C CA . GLY B 2 46 ? -7.175 -8.224 -39.201 1.00 11.58 46 GLY B CA 1
ATOM 1250 C C . GLY B 2 46 ? -8.175 -8.335 -38.070 1.00 13.96 46 GLY B C 1
ATOM 1251 O O . GLY B 2 46 ? -9.294 -7.834 -38.216 1.00 14.36 46 GLY B O 1
ATOM 1252 N N . GLN B 2 47 ? -7.815 -8.960 -36.953 1.00 11.64 47 GLN B N 1
ATOM 1253 C CA . GLN B 2 47 ? -8.715 -9.123 -35.822 1.00 10.91 47 GLN B CA 1
ATOM 1254 C C . GLN B 2 47 ? -8.135 -8.449 -34.584 1.00 9.50 47 GLN B C 1
ATOM 1255 O O . GLN B 2 47 ? -6.982 -8.028 -34.557 1.00 10.07 47 GLN B O 1
ATOM 1261 N N . SER B 2 48 ? -8.954 -8.370 -33.537 1.00 10.91 48 SER B N 1
ATOM 1262 C CA . SER B 2 48 ? -8.465 -7.911 -32.249 1.00 11.46 48 SER B CA 1
ATOM 1263 C C . SER B 2 48 ? -7.700 -9.037 -31.565 1.00 11.54 48 SER B C 1
ATOM 1264 O O . SER B 2 48 ? -7.911 -10.215 -31.878 1.00 11.54 48 SER B O 1
ATOM 1267 N N . PRO B 2 49 ? -6.799 -8.705 -30.634 1.00 8.88 49 PRO B N 1
ATOM 1268 C CA . PRO B 2 49 ? -6.114 -9.753 -29.862 1.00 8.22 49 PRO B CA 1
ATOM 1269 C C . PRO B 2 49 ? -7.112 -10.611 -29.109 1.00 9.82 49 PRO B C 1
ATOM 1270 O O . PRO B 2 49 ? -8.199 -10.161 -28.732 1.00 12.11 49 PRO B O 1
ATOM 1274 N N . LYS B 2 50 ? -6.727 -11.862 -28.890 1.00 9.16 50 LYS B N 1
ATOM 1275 C CA . LYS B 2 50 ? -7.522 -12.801 -28.122 1.00 10.66 50 LYS B CA 1
ATOM 1276 C C . LYS B 2 50 ? -6.638 -13.497 -27.087 1.00 9.28 50 LYS B C 1
ATOM 1277 O O . LYS B 2 50 ? -5.496 -13.887 -27.371 1.00 8.52 50 LYS B O 1
ATOM 1283 N N . LEU B 2 51 ? -7.194 -13.673 -25.895 1.00 8.26 51 LEU B N 1
ATOM 1284 C CA . LEU B 2 51 ? -6.464 -14.249 -24.776 1.00 7.10 51 LEU B CA 1
ATOM 1285 C C . LEU B 2 51 ? -6.365 -15.763 -24.940 1.00 8.30 51 LEU B C 1
ATOM 1286 O O . LEU B 2 51 ? -7.382 -16.452 -25.085 1.00 10.25 51 LEU B O 1
ATOM 1291 N N . LEU B 2 52 ? -5.144 -16.291 -24.877 1.00 7.70 52 LEU B N 1
ATOM 1292 C CA . LEU B 2 52 ? -4.908 -17.735 -24.949 1.00 8.28 52 LEU B CA 1
ATOM 1293 C C . LEU B 2 52 ? -4.482 -18.344 -23.620 1.00 10.10 52 LEU B C 1
ATOM 1294 O O . LEU B 2 52 ? -4.976 -19.415 -23.239 1.00 9.41 52 LEU B O 1
ATOM 1299 N N . ILE B 2 53 ? -3.513 -17.731 -22.943 1.00 8.71 53 ILE B N 1
ATOM 1300 C CA . ILE B 2 53 ? -2.900 -18.269 -21.737 1.00 8.36 53 ILE B CA 1
ATOM 1301 C C . ILE B 2 53 ? -2.917 -17.187 -20.666 1.00 8.67 53 ILE B C 1
ATOM 1302 O O . ILE B 2 53 ? -2.586 -16.029 -20.948 1.00 8.82 53 ILE B O 1
ATOM 1307 N N . TYR B 2 54 ? -3.282 -17.555 -19.438 1.00 9.07 54 TYR B N 1
ATOM 1308 C CA . TYR B 2 54 ? -3.225 -16.630 -18.315 1.00 8.28 54 TYR B CA 1
ATOM 1309 C C . TYR B 2 54 ? -2.461 -17.265 -17.162 1.00 9.32 54 TYR B C 1
ATOM 1310 O O . TYR B 2 54 ? -2.316 -18.494 -17.082 1.00 10.64 54 TYR B O 1
ATOM 1319 N N . LYS B 2 55 ? -1.956 -16.415 -16.269 1.00 9.66 55 LYS B N 1
ATOM 1320 C CA . LYS B 2 55 ? -1.139 -16.848 -15.133 1.00 10.38 55 LYS B CA 1
ATOM 1321 C C . LYS B 2 55 ? -0.095 -17.876 -15.565 1.00 10.59 55 LYS B C 1
ATOM 1322 O O . LYS B 2 55 ? 0.018 -18.966 -14.992 1.00 11.71 55 LYS B O 1
ATOM 1328 N N . VAL B 2 56 ? 0.655 -17.524 -16.610 1.00 9.85 56 VAL B N 1
ATOM 1329 C CA . VAL B 2 56 ? 1.813 -18.259 -17.132 1.00 8.99 56 VAL B CA 1
ATOM 1330 C C . VAL B 2 56 ? 1.451 -19.482 -17.961 1.00 9.86 56 VAL B C 1
ATOM 1331 O O . VAL B 2 56 ? 1.973 -19.663 -19.064 1.00 10.02 56 VAL B O 1
ATOM 1335 N N . SER B 2 57 ? 0.579 -20.338 -17.423 1.00 10.44 57 SER B N 1
ATOM 1336 C CA . SER B 2 57 ? 0.441 -21.692 -17.936 1.00 10.88 57 SER B CA 1
ATOM 1337 C C . SER B 2 57 ? -0.991 -22.180 -18.065 1.00 12.23 57 SER B C 1
ATOM 1338 O O . SER B 2 57 ? -1.187 -23.335 -18.456 1.00 13.13 57 SER B O 1
ATOM 1341 N N . ASN B 2 58 ? -1.986 -21.364 -17.766 1.00 10.14 58 ASN B N 1
ATOM 1342 C CA . ASN B 2 58 ? -3.375 -21.808 -17.762 1.00 11.72 58 ASN B CA 1
ATOM 1343 C C . ASN B 2 58 ? -4.044 -21.449 -19.077 1.00 11.30 58 ASN B C 1
ATOM 1344 O O . ASN B 2 58 ? -4.017 -20.289 -19.497 1.00 11.03 58 ASN B O 1
ATOM 1349 N N . ARG B 2 59 ? -4.666 -22.426 -19.712 1.00 10.78 59 ARG B N 1
ATOM 1350 C CA . ARG B 2 59 ? -5.367 -22.146 -20.950 1.00 10.47 59 ARG B CA 1
ATOM 1351 C C . ARG B 2 59 ? -6.705 -21.475 -20.663 1.00 11.08 59 ARG B C 1
ATOM 1352 O O . ARG B 2 59 ? -7.475 -21.914 -19.797 1.00 12.54 59 ARG B O 1
ATOM 1360 N N . PHE B 2 60 ? -6.985 -20.401 -21.385 1.00 9.18 60 PHE B N 1
ATOM 1361 C CA . PHE B 2 60 ? -8.286 -19.782 -21.264 1.00 11.30 60 PHE B CA 1
ATOM 1362 C C . PHE B 2 60 ? -9.342 -20.729 -21.814 1.00 12.02 60 PHE B C 1
ATOM 1363 O O . PHE B 2 60 ? -9.052 -21.600 -22.634 1.00 11.74 60 PHE B O 1
ATOM 1371 N N . SER B 2 61 ? -10.580 -20.547 -21.361 1.00 14.01 61 SER B N 1
ATOM 1372 C CA . SER B 2 61 ? -11.647 -21.466 -21.741 1.00 17.54 61 SER B CA 1
ATOM 1373 C C . SER B 2 61 ? -11.765 -21.568 -23.261 1.00 14.88 61 SER B C 1
ATOM 1374 O O . SER B 2 61 ? -11.774 -20.562 -23.976 1.00 15.15 61 SER B O 1
ATOM 1377 N N . GLY B 2 62 ? -11.790 -22.801 -23.759 1.00 12.21 62 GLY B N 1
ATOM 1378 C CA . GLY B 2 62 ? -11.931 -23.050 -25.174 1.00 14.42 62 GLY B CA 1
ATOM 1379 C C . GLY B 2 62 ? -10.633 -23.142 -25.944 1.00 11.22 62 GLY B C 1
ATOM 1380 O O . GLY B 2 62 ? -10.654 -23.530 -27.117 1.00 12.24 62 GLY B O 1
ATOM 1381 N N . VAL B 2 63 ? -9.510 -22.785 -25.338 1.00 10.51 63 VAL B N 1
ATOM 1382 C CA . VAL 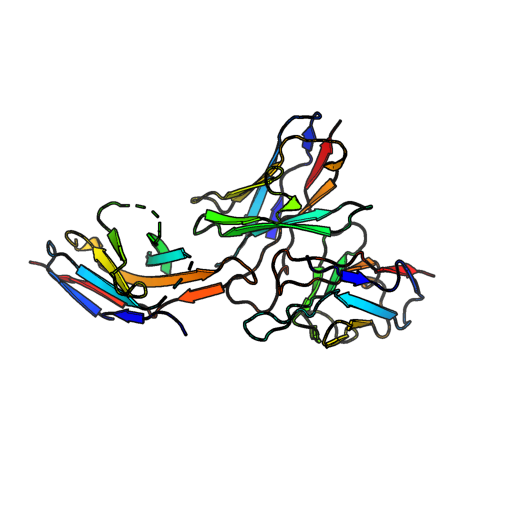B 2 63 ? -8.231 -22.842 -26.047 1.00 11.01 63 VAL B CA 1
ATOM 1383 C C . VAL B 2 63 ? -7.762 -24.293 -26.093 1.00 10.16 63 VAL B C 1
ATOM 1384 O O . VAL B 2 63 ? -7.754 -24.967 -25.047 1.00 10.60 63 VAL B O 1
ATOM 1388 N N . PRO B 2 64 ? -7.398 -24.812 -27.265 1.00 10.10 64 PRO B N 1
ATOM 1389 C CA . PRO B 2 64 ? -7.041 -26.230 -27.370 1.00 10.99 64 PRO B CA 1
ATOM 1390 C C . PRO B 2 64 ? -5.693 -26.514 -26.720 1.00 11.20 64 PRO B C 1
ATOM 1391 O O . PRO B 2 64 ? -4.822 -25.646 -26.588 1.00 10.37 64 PRO B O 1
ATOM 1395 N N . ASP B 2 65 ? -5.516 -27.767 -26.322 1.00 10.87 65 ASP B N 1
ATOM 1396 C CA . ASP B 2 65 ? -4.364 -28.114 -25.502 1.00 11.78 65 ASP B CA 1
ATOM 1397 C C . ASP B 2 65 ? -3.080 -28.274 -26.298 1.00 12.68 65 ASP B C 1
ATOM 1398 O O . ASP B 2 65 ? -2.040 -28.568 -25.705 1.00 13.74 65 ASP B O 1
ATOM 1403 N N . ARG B 2 66 ? -3.106 -28.049 -27.613 1.00 10.18 66 ARG B N 1
ATOM 1404 C CA . ARG B 2 66 ? -1.848 -27.900 -28.338 1.00 9.82 66 ARG B CA 1
ATOM 1405 C C . ARG B 2 66 ? -1.080 -26.654 -27.905 1.00 9.93 66 ARG B C 1
ATOM 1406 O O . ARG B 2 66 ? 0.113 -26.555 -28.190 1.00 11.45 66 ARG B O 1
ATOM 1414 N N . PHE B 2 67 ? -1.744 -25.698 -27.254 1.00 9.94 67 PHE B N 1
ATOM 1415 C CA . PHE B 2 67 ? -1.087 -24.537 -26.665 1.00 9.58 67 PHE B CA 1
ATOM 1416 C C . PHE B 2 67 ? -0.667 -24.853 -25.236 1.00 10.67 67 PHE B C 1
ATOM 1417 O O . PHE B 2 67 ? -1.472 -25.348 -24.437 1.00 13.30 67 PHE B O 1
ATOM 1425 N N . SER B 2 68 ? 0.582 -24.558 -24.916 1.00 9.94 68 SER B N 1
ATOM 1426 C CA . SER B 2 68 ? 1.040 -24.674 -23.542 1.00 11.01 68 SER B CA 1
ATOM 1427 C C . SER B 2 68 ? 1.968 -23.512 -23.225 1.00 12.08 68 SER B C 1
ATOM 1428 O O . SER B 2 68 ? 2.716 -23.036 -24.084 1.00 15.44 68 SER B O 1
ATOM 1431 N N . GLY B 2 69 ? 1.885 -23.025 -22.000 1.00 11.03 69 GLY B N 1
ATOM 1432 C CA . GLY B 2 69 ? 2.742 -21.956 -21.541 1.00 12.51 69 GLY B CA 1
ATOM 1433 C C . GLY B 2 69 ? 3.554 -22.431 -20.356 1.00 11.69 69 GLY B C 1
ATOM 1434 O O . GLY B 2 69 ? 3.087 -23.230 -19.548 1.00 13.51 69 GLY B O 1
ATOM 1435 N N . SER B 2 70 ? 4.778 -21.926 -20.259 1.00 11.30 70 SER B N 1
ATOM 1436 C CA . SER B 2 70 ? 5.613 -22.241 -19.117 1.00 12.72 70 SER B CA 1
ATOM 1437 C C . SER B 2 70 ? 6.508 -21.049 -18.817 1.00 12.61 70 SER B C 1
ATOM 1438 O O . SER B 2 70 ? 6.548 -20.062 -19.559 1.00 12.31 70 SER B O 1
ATOM 1441 N N . GLY B 2 71 ? 7.213 -21.142 -17.698 1.00 12.91 71 GLY B N 1
ATOM 1442 C CA . GLY B 2 71 ? 8.235 -20.183 -17.372 1.00 15.67 71 GLY B CA 1
ATOM 1443 C C . GLY B 2 71 ? 8.122 -19.688 -15.953 1.00 15.10 71 GLY B C 1
ATOM 1444 O O . GLY B 2 71 ? 7.215 -20.041 -15.200 1.00 16.41 71 GLY B O 1
ATOM 1445 N N . SER B 2 72 ? 9.068 -18.832 -15.601 1.00 16.15 72 SER B N 1
ATOM 1446 C CA . SER B 2 72 ? 9.167 -18.253 -14.271 1.00 16.74 72 SER B CA 1
ATOM 1447 C C . SER B 2 72 ? 10.265 -17.209 -14.345 1.00 14.50 72 SER B C 1
ATOM 1448 O O . SER B 2 72 ? 10.965 -17.089 -15.352 1.00 16.46 72 SER B O 1
ATOM 1451 N N . GLY B 2 73 ? 10.413 -16.455 -13.258 1.00 18.61 73 GLY B N 1
ATOM 1452 C CA . GLY B 2 73 ? 11.455 -15.456 -13.187 1.00 16.64 73 GLY B CA 1
ATOM 1453 C C . GLY B 2 73 ? 11.308 -14.387 -14.251 1.00 17.10 73 GLY B C 1
ATOM 1454 O O . GLY B 2 73 ? 10.400 -13.552 -14.182 1.00 17.62 73 GLY B O 1
ATOM 1455 N N . THR B 2 74 ? 12.197 -14.400 -15.243 1.00 13.72 74 THR B N 1
ATOM 1456 C CA . THR B 2 74 ? 12.162 -13.412 -16.316 1.00 15.56 74 THR B CA 1
ATOM 1457 C C . THR B 2 74 ? 12.095 -14.036 -17.706 1.00 12.88 74 THR B C 1
ATOM 1458 O O . THR B 2 74 ? 12.364 -13.346 -18.695 1.00 14.09 74 THR B O 1
ATOM 1462 N N . TYR B 2 75 ? 11.743 -15.316 -17.816 1.00 12.63 75 TYR B N 1
ATOM 1463 C CA . TYR B 2 75 ? 11.748 -15.983 -19.113 1.00 12.64 75 TYR B CA 1
ATOM 1464 C C . TYR B 2 75 ? 10.539 -16.901 -19.225 1.00 11.74 75 TYR B C 1
ATOM 1465 O O . TYR B 2 75 ? 10.376 -17.831 -18.431 1.00 13.56 75 TYR B O 1
ATOM 1474 N N . PHE B 2 76 ? 9.692 -16.638 -20.222 1.00 9.26 76 PHE B N 1
ATOM 1475 C CA . PHE B 2 76 ? 8.429 -17.331 -20.403 1.00 10.80 76 PHE B CA 1
ATOM 1476 C C . PHE B 2 76 ? 8.291 -17.773 -21.849 1.00 9.04 76 PHE B C 1
ATOM 1477 O O . PHE B 2 76 ? 8.723 -17.078 -22.769 1.00 10.61 76 PHE B O 1
ATOM 1485 N N . THR B 2 77 ? 7.649 -18.928 -22.042 1.00 10.28 77 THR B N 1
ATOM 1486 C CA . THR B 2 77 ? 7.601 -19.566 -23.350 1.00 10.19 77 THR B CA 1
ATOM 1487 C C . THR B 2 77 ? 6.216 -20.124 -23.640 1.00 8.78 77 THR B C 1
ATOM 1488 O O . THR B 2 77 ? 5.636 -20.834 -22.811 1.00 10.63 77 THR B O 1
ATOM 1492 N N . LEU B 2 78 ? 5.702 -19.812 -24.831 1.00 8.76 78 LEU B N 1
ATOM 1493 C CA . LEU B 2 78 ? 4.493 -20.433 -25.353 1.00 9.34 78 LEU B CA 1
ATOM 1494 C C . LEU B 2 78 ? 4.894 -21.449 -26.415 1.00 8.96 78 LEU B C 1
ATOM 1495 O O . LEU B 2 78 ? 5.639 -21.125 -27.339 1.00 11.03 78 LEU B O 1
ATOM 1500 N N . LYS B 2 79 ? 4.416 -22.678 -26.270 1.00 10.44 79 LYS B N 1
ATOM 1501 C CA . LYS B 2 79 ? 4.655 -23.729 -27.250 1.00 10.30 79 LYS B CA 1
ATOM 1502 C C . LYS B 2 79 ? 3.349 -24.071 -27.949 1.00 9.62 79 LYS B C 1
ATOM 1503 O O . LYS B 2 79 ? 2.304 -24.195 -27.304 1.00 10.66 79 LYS B O 1
ATOM 1509 N N . ILE B 2 80 ? 3.408 -24.194 -29.263 1.00 11.70 80 ILE B N 1
ATOM 1510 C CA . ILE B 2 80 ? 2.281 -24.638 -30.060 1.00 13.27 80 ILE B CA 1
ATOM 1511 C C . ILE B 2 80 ? 2.705 -25.947 -30.695 1.00 11.44 80 ILE B C 1
ATOM 1512 O O . ILE B 2 80 ? 3.602 -25.968 -31.547 1.00 12.73 80 ILE B O 1
ATOM 1517 N N A SER B 2 81 ? 2.040 -27.027 -30.324 0.48 12.77 81 SER B N 1
ATOM 1518 N N B SER B 2 81 ? 2.091 -27.037 -30.264 0.52 12.76 81 SER B N 1
ATOM 1519 C CA A SER B 2 81 ? 2.306 -28.321 -30.924 0.48 14.86 81 SER B CA 1
ATOM 1520 C CA B SER B 2 81 ? 2.290 -28.313 -30.923 0.52 14.86 81 SER B CA 1
ATOM 1521 C C A SER B 2 81 ? 1.336 -28.543 -32.077 0.48 14.84 81 SER B C 1
ATOM 1522 C C B SER B 2 81 ? 1.364 -28.383 -32.129 0.52 14.71 81 SER B C 1
ATOM 15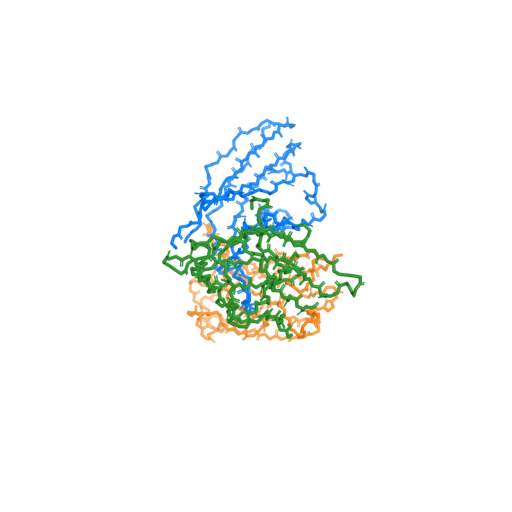23 O O A SER B 2 81 ? 0.130 -28.321 -31.937 0.48 22.48 81 SER B O 1
ATOM 1524 O O B SER B 2 81 ? 0.232 -27.891 -32.084 0.52 18.34 81 SER B O 1
ATOM 1529 N N . ARG B 2 82 ? 1.874 -28.952 -33.217 1.00 13.95 82 ARG B N 1
ATOM 1530 C CA . ARG B 2 82 ? 1.099 -29.257 -34.408 1.00 13.27 82 ARG B CA 1
ATOM 1531 C C . ARG B 2 82 ? 0.147 -28.126 -34.761 1.00 12.76 82 ARG B C 1
ATOM 1532 O O . ARG B 2 82 ? -1.073 -28.210 -34.603 1.00 14.64 82 ARG B O 1
ATOM 1540 N N . LEU B 2 83 ? 0.713 -27.051 -35.253 1.00 10.32 83 LEU B N 1
ATOM 1541 C CA . LEU B 2 83 ? -0.089 -25.854 -35.394 1.00 9.86 83 LEU B CA 1
ATOM 1542 C C . LEU B 2 83 ? -1.080 -25.981 -36.555 1.00 9.48 83 LEU B C 1
ATOM 1543 O O . LEU B 2 83 ? -0.830 -26.645 -37.566 1.00 10.13 83 LEU B O 1
ATOM 1548 N N . GLU B 2 84 ? -2.233 -25.353 -36.373 1.00 9.25 84 GLU B N 1
ATOM 1549 C CA . GLU B 2 84 ? -3.321 -25.362 -37.334 1.00 9.34 84 GLU B CA 1
ATOM 1550 C C . GLU B 2 84 ? -3.400 -24.004 -38.015 1.00 10.48 84 GLU B C 1
ATOM 1551 O O . GLU B 2 84 ? -2.846 -23.015 -37.532 1.00 10.79 84 GLU B O 1
ATOM 1557 N N . ALA B 2 85 ? -4.143 -23.947 -39.119 1.00 11.33 85 ALA B N 1
ATOM 1558 C CA . ALA B 2 85 ? -4.265 -22.696 -39.863 1.00 11.80 85 ALA B CA 1
ATOM 1559 C C . ALA B 2 85 ? -4.798 -21.565 -38.986 1.00 11.30 85 ALA B C 1
ATOM 1560 O O . ALA B 2 85 ? -4.360 -20.411 -39.110 1.00 12.47 85 ALA B O 1
ATOM 1562 N N . GLU B 2 86 ? -5.719 -21.876 -38.072 1.00 11.11 86 GLU B N 1
ATOM 1563 C CA . GLU B 2 86 ? -6.288 -20.858 -37.200 1.00 12.65 86 GLU B CA 1
ATOM 1564 C C . GLU B 2 86 ? -5.278 -20.286 -36.218 1.00 11.51 86 GLU B C 1
ATOM 1565 O O . GLU B 2 86 ? -5.583 -19.301 -35.538 1.00 13.67 86 GLU B O 1
ATOM 1571 N N . ASP B 2 87 ? -4.086 -20.863 -36.128 1.00 10.16 87 ASP B N 1
ATOM 1572 C CA . ASP B 2 87 ? -3.069 -20.378 -35.206 1.00 10.72 87 ASP B CA 1
ATOM 1573 C C . ASP B 2 87 ? -2.186 -19.292 -35.805 1.00 11.66 87 ASP B C 1
ATOM 1574 O O . ASP B 2 87 ? -1.373 -18.712 -35.083 1.00 10.41 87 ASP B O 1
ATOM 1579 N N . LEU B 2 88 ? -2.299 -19.015 -37.094 1.00 11.17 88 LEU B N 1
ATOM 1580 C CA . LEU B 2 88 ? -1.422 -18.028 -37.707 1.00 11.85 88 LEU B CA 1
ATOM 1581 C C . LEU B 2 88 ? -1.809 -16.618 -37.267 1.00 10.14 88 LEU B C 1
ATOM 1582 O O . LEU B 2 88 ? -2.984 -16.293 -37.097 1.00 10.60 88 LEU B O 1
ATOM 1587 N N . GLY B 2 89 ? -0.813 -15.783 -37.052 1.00 8.91 89 GLY B N 1
ATOM 1588 C CA . GLY B 2 89 ? -1.031 -14.427 -36.588 1.00 9.90 89 GLY B CA 1
ATOM 1589 C C . GLY B 2 89 ? 0.157 -14.001 -35.749 1.00 9.19 89 GLY B C 1
ATOM 1590 O O . GLY B 2 89 ? 1.218 -14.612 -35.806 1.00 11.76 89 GLY B O 1
ATOM 1591 N N . VAL B 2 90 ? -0.035 -12.961 -34.947 1.00 8.76 90 VAL B N 1
ATOM 1592 C CA . VAL B 2 90 ? 1.024 -12.409 -34.113 1.00 9.57 90 VAL B CA 1
ATOM 1593 C C . VAL B 2 90 ? 0.730 -12.726 -32.654 1.00 7.89 90 VAL B C 1
ATOM 1594 O O . VAL B 2 90 ? -0.371 -12.450 -32.161 1.00 8.79 90 VAL B O 1
ATOM 1598 N N . TYR B 2 91 ? 1.718 -13.294 -31.969 1.00 7.64 91 TYR B N 1
ATOM 1599 C CA . TYR B 2 91 ? 1.620 -13.673 -30.563 1.00 8.56 91 TYR B CA 1
ATOM 1600 C C . TYR B 2 91 ? 2.286 -12.598 -29.723 1.00 9.90 91 TYR B C 1
ATOM 1601 O O . TYR B 2 91 ? 3.440 -12.234 -29.982 1.00 9.28 91 TYR B O 1
ATOM 1610 N N . TYR B 2 92 ? 1.578 -12.115 -28.712 1.00 7.86 92 TYR B N 1
ATOM 1611 C CA . TYR B 2 92 ? 2.118 -11.119 -27.802 1.00 7.30 92 TYR B CA 1
ATOM 1612 C C . TYR B 2 92 ? 2.093 -11.632 -26.377 1.00 8.47 92 TYR B C 1
ATOM 1613 O O . TYR B 2 92 ? 1.080 -12.139 -25.906 1.00 8.25 92 TYR B O 1
ATOM 1622 N N A CYS B 2 93 ? 3.219 -11.522 -25.683 0.86 7.28 93 CYS B N 1
ATOM 1623 N N B CYS B 2 93 ? 3.173 -11.357 -25.666 0.14 7.66 93 CYS B N 1
ATOM 1624 C CA A CYS B 2 93 ? 3.151 -11.692 -24.241 0.86 8.92 93 CYS B CA 1
ATOM 1625 C CA B CYS B 2 93 ? 3.294 -11.624 -24.246 0.14 8.93 93 CYS B CA 1
ATOM 1626 C C A CYS B 2 93 ? 2.714 -10.388 -23.571 0.86 6.06 93 CYS B C 1
ATOM 1627 C C B CYS B 2 93 ? 2.928 -10.353 -23.478 0.14 6.79 93 CYS B C 1
ATOM 1628 O O A CYS B 2 93 ? 2.777 -9.301 -24.158 0.86 7.80 93 CYS B O 1
ATOM 1629 O O B CYS B 2 93 ? 3.212 -9.242 -23.934 0.14 7.59 93 CYS B O 1
ATOM 1634 N N . PHE B 2 94 ? 2.278 -10.516 -22.322 1.00 7.36 94 PHE B N 1
ATOM 1635 C CA . PHE B 2 94 ? 1.732 -9.385 -21.577 1.00 8.15 94 PHE B CA 1
ATOM 1636 C C . PHE B 2 94 ? 1.963 -9.625 -20.098 1.00 9.42 94 PHE B C 1
ATOM 1637 O O . PHE B 2 94 ? 1.737 -10.729 -19.605 1.00 8.42 94 PHE B O 1
ATOM 1645 N N . GLN B 2 95 ? 2.399 -8.592 -19.380 1.00 8.31 95 GLN B N 1
ATOM 1646 C CA . GLN B 2 95 ? 2.456 -8.649 -17.923 1.00 9.04 95 GLN B CA 1
ATOM 1647 C C . GLN B 2 95 ? 1.475 -7.653 -17.316 1.00 8.31 95 GLN B C 1
ATOM 1648 O O . GLN B 2 95 ? 1.464 -6.473 -17.697 1.00 7.98 95 GLN B O 1
ATOM 1654 N N . GLY B 2 96 ? 0.666 -8.138 -16.363 1.00 8.34 96 GLY B N 1
ATOM 1655 C CA . GLY B 2 96 ? -0.235 -7.308 -15.590 1.00 9.88 96 GLY B CA 1
ATOM 1656 C C . GLY B 2 96 ? 0.053 -7.389 -14.103 1.00 8.06 96 GLY B C 1
ATOM 1657 O O . GLY B 2 96 ? -0.843 -7.217 -13.276 1.00 9.62 96 GLY B O 1
ATOM 1658 N N . SER B 2 97 ? 1.303 -7.658 -13.751 1.00 10.39 97 SER B N 1
ATOM 1659 C CA . SER B 2 97 ? 1.655 -7.746 -12.337 1.00 10.77 97 SER B CA 1
ATOM 1660 C C . SER B 2 97 ? 2.030 -6.403 -11.744 1.00 11.15 97 SER B C 1
ATOM 1661 O O . SER B 2 97 ? 1.801 -6.184 -10.546 1.00 11.63 97 SER B O 1
ATOM 1664 N N . HIS B 2 98 ? 2.580 -5.502 -12.551 1.00 10.36 98 HIS B N 1
ATOM 1665 C CA . HIS B 2 98 ? 3.064 -4.212 -12.086 1.00 10.40 98 HIS B CA 1
ATOM 1666 C C . HIS B 2 98 ? 2.579 -3.135 -13.041 1.00 11.67 98 HIS B C 1
ATOM 1667 O O . HIS B 2 98 ? 2.616 -3.322 -14.259 1.00 11.55 98 HIS B O 1
ATOM 1674 N N . VAL B 2 99 ? 2.113 -2.018 -12.492 1.00 10.74 99 VAL B N 1
ATOM 1675 C CA . VAL B 2 99 ? 1.714 -0.877 -13.317 1.00 12.59 99 VAL B CA 1
ATOM 1676 C C . VAL B 2 99 ? 2.952 -0.100 -13.753 1.00 10.31 99 VAL B C 1
ATOM 1677 O O . VAL B 2 99 ? 3.832 0.150 -12.917 1.00 13.12 99 VAL B O 1
ATOM 1681 N N . PRO B 2 100 ? 3.068 0.341 -15.016 1.00 9.63 100 PRO B N 1
ATOM 1682 C CA . PRO B 2 100 ? 2.096 0.147 -16.093 1.00 10.72 100 PRO B CA 1
ATOM 1683 C C . PRO B 2 100 ? 2.210 -1.245 -16.700 1.00 9.32 100 PRO B C 1
ATOM 1684 O O . PRO B 2 100 ? 3.303 -1.828 -16.799 1.00 9.10 100 PRO B O 1
ATOM 1688 N N . TYR B 2 101 ? 1.072 -1.794 -17.091 1.00 8.26 101 TYR B N 1
ATOM 1689 C CA . TYR B 2 101 ? 1.096 -3.073 -17.774 1.00 8.14 101 TYR B CA 1
ATOM 1690 C C . TYR B 2 101 ? 1.787 -2.915 -19.125 1.00 7.81 101 TYR B C 1
ATOM 1691 O O . TYR B 2 101 ? 1.666 -1.881 -19.787 1.00 8.57 101 TYR B O 1
ATOM 1700 N N . THR B 2 102 ? 2.513 -3.950 -19.544 1.00 7.74 102 THR B N 1
ATOM 1701 C CA . THR B 2 102 ? 3.315 -3.879 -20.753 1.00 7.17 102 THR B CA 1
ATOM 1702 C C . THR B 2 102 ? 3.195 -5.163 -21.566 1.00 7.74 102 THR B C 1
ATOM 1703 O O . THR B 2 102 ? 3.058 -6.270 -21.026 1.00 7.94 102 THR B O 1
ATOM 1707 N N . PHE B 2 103 ? 3.267 -4.992 -22.875 1.00 7.28 103 PHE B N 1
ATOM 1708 C CA . PHE B 2 103 ? 3.214 -6.077 -23.838 1.00 7.46 103 PHE B CA 1
ATOM 1709 C C . PHE B 2 103 ? 4.583 -6.268 -24.471 1.00 8.48 103 PHE B C 1
ATOM 1710 O O . PHE B 2 103 ? 5.342 -5.308 -24.648 1.00 8.07 103 PHE B O 1
ATOM 1718 N N . GLY B 2 104 ? 4.876 -7.506 -24.863 1.00 7.54 104 GLY B N 1
ATOM 1719 C CA . GLY B 2 104 ? 5.975 -7.758 -25.775 1.00 7.60 104 GLY B CA 1
ATOM 1720 C C . GLY B 2 104 ? 5.688 -7.203 -27.158 1.00 10.63 104 GLY B C 1
ATOM 1721 O O . GLY B 2 104 ? 4.572 -6.806 -27.497 1.00 8.75 104 GLY B O 1
ATOM 1722 N N . GLY B 2 105 ? 6.723 -7.224 -27.994 1.00 9.72 105 GLY B N 1
ATOM 1723 C CA . GLY B 2 105 ? 6.614 -6.624 -29.310 1.00 10.03 105 GLY B CA 1
ATOM 1724 C C . GLY B 2 105 ? 5.977 -7.496 -30.371 1.00 10.01 105 GLY B C 1
ATOM 1725 O O . GLY B 2 105 ? 5.754 -7.029 -31.492 1.00 12.50 105 GLY B O 1
ATOM 1726 N N . GLY B 2 106 ? 5.691 -8.753 -30.043 1.00 10.05 106 GLY B N 1
ATOM 1727 C CA . GLY B 2 106 ? 5.002 -9.635 -30.961 1.00 11.75 106 GLY B CA 1
ATOM 1728 C C . GLY B 2 106 ? 5.926 -10.549 -31.728 1.00 11.64 106 GLY B C 1
ATOM 1729 O O . GLY B 2 106 ? 7.032 -10.154 -32.109 1.00 13.43 106 GLY B O 1
ATOM 1730 N N . THR B 2 107 ? 5.476 -11.776 -31.971 1.00 10.53 107 THR B N 1
ATOM 1731 C CA . THR B 2 107 ? 6.159 -12.718 -32.851 1.00 9.04 107 THR B CA 1
ATOM 1732 C C . THR B 2 107 ? 5.142 -13.203 -33.875 1.00 9.64 107 THR B C 1
ATOM 1733 O O . THR B 2 107 ? 4.119 -13.779 -33.500 1.00 9.64 107 THR B O 1
ATOM 1737 N N . LYS B 2 108 ? 5.427 -12.976 -35.153 1.00 10.50 108 LYS B N 1
ATOM 1738 C CA . LYS B 2 108 ? 4.511 -13.360 -36.221 1.00 11.64 108 LYS B CA 1
ATOM 1739 C C . LYS B 2 108 ? 4.703 -14.773 -36.771 1.00 13.54 108 LYS B C 1
ATOM 1740 O O . LYS B 2 108 ? 5.730 -15.088 -37.373 1.00 19.13 108 LYS B O 1
ATOM 1746 N N . LEU B 2 109 ? 3.696 -15.613 -36.555 1.00 12.20 109 LEU B N 1
ATOM 1747 C CA . LEU B 2 109 ? 3.689 -16.981 -37.054 1.00 13.95 109 LEU B CA 1
ATOM 1748 C C . LEU B 2 109 ? 3.005 -16.935 -38.413 1.00 15.29 109 LEU B C 1
ATOM 1749 O O . LEU B 2 109 ? 1.824 -16.593 -38.504 1.00 16.50 109 LEU B O 1
ATOM 1754 N N . GLU B 2 110 ? 3.751 -17.244 -39.472 1.00 18.01 110 GLU B N 1
ATOM 1755 C CA . GLU B 2 110 ? 3.234 -17.129 -40.828 1.00 18.66 110 GLU B CA 1
ATOM 1756 C C . GLU B 2 110 ? 3.720 -18.306 -41.663 1.00 20.66 110 GLU B C 1
ATOM 1757 O O . GLU B 2 110 ? 4.667 -19.006 -41.305 1.00 19.41 110 GLU B O 1
ATOM 1763 N N . MET B 2 111 ? 3.060 -18.511 -42.797 1.00 22.63 111 MET B N 1
ATOM 1764 C CA . MET B 2 111 ? 3.350 -19.659 -43.645 1.00 21.30 111 MET B CA 1
ATOM 1765 C C . MET B 2 111 ? 4.717 -19.529 -44.307 1.00 26.70 111 MET B C 1
ATOM 1766 O O . MET B 2 111 ? 5.065 -18.467 -44.835 1.00 28.70 111 MET B O 1
ATOM 1771 N N . LYS B 2 112 ? 5.479 -20.622 -44.289 1.00 25.39 112 LYS B N 1
ATOM 1772 C CA . LYS B 2 112 ? 6.810 -20.694 -44.892 1.00 35.16 112 LYS B CA 1
ATOM 1773 C C . LYS B 2 112 ? 6.748 -21.248 -46.312 1.00 44.86 112 LYS B C 1
ATOM 1774 O O . LYS B 2 112 ? 5.844 -22.012 -46.655 1.00 50.73 112 LYS B O 1
ATOM 1780 N N . ASN C 3 1 ? -8.263 -10.359 3.243 1.00 50.73 33 ASN G N 1
ATOM 1781 C CA . ASN C 3 1 ? -9.464 -10.541 4.053 1.00 49.02 33 ASN G CA 1
ATOM 1782 C C . ASN C 3 1 ? -10.395 -9.336 3.925 1.00 38.27 33 ASN G C 1
ATOM 1783 O O . ASN C 3 1 ? -9.954 -8.192 3.998 1.00 41.30 33 ASN G O 1
ATOM 1788 N N . PRO C 3 2 ? -11.682 -9.599 3.738 1.00 36.22 34 PRO G N 1
ATOM 1789 C CA . PRO C 3 2 ? -12.616 -8.532 3.388 1.00 29.15 34 PRO G CA 1
ATOM 1790 C C . PRO C 3 2 ? -12.941 -7.678 4.600 1.00 36.16 34 PRO G C 1
ATOM 1791 O O . PRO C 3 2 ? -12.682 -8.078 5.745 1.00 34.38 34 PRO G O 1
ATOM 1795 N N . PRO C 3 3 ? -13.501 -6.491 4.390 1.00 26.88 35 PRO G N 1
ATOM 1796 C CA . PRO C 3 3 ? -13.962 -5.689 5.525 1.00 26.02 35 PRO G CA 1
ATOM 1797 C C . PRO C 3 3 ? -15.163 -6.338 6.196 1.00 20.05 35 PRO G C 1
ATOM 1798 O O . PRO C 3 3 ? -15.902 -7.124 5.598 1.00 23.78 35 PRO G O 1
ATOM 1802 N N . THR C 3 4 ? -15.351 -5.992 7.467 1.00 28.32 36 THR G N 1
ATOM 1803 C CA . THR C 3 4 ? -16.579 -6.344 8.165 1.00 28.54 36 THR G CA 1
ATOM 1804 C C . THR C 3 4 ? -17.569 -5.179 8.099 1.00 20.76 36 THR G C 1
ATOM 1805 O O . THR C 3 4 ? -17.188 -4.024 7.891 1.00 21.16 36 THR G O 1
ATOM 1809 N N . PHE C 3 5 ? -18.856 -5.504 8.249 1.00 23.34 37 PHE G N 1
ATOM 1810 C CA . PHE C 3 5 ? -19.940 -4.523 8.145 1.00 22.00 37 PHE G CA 1
ATOM 1811 C C . PHE C 3 5 ? -21.022 -4.907 9.151 1.00 22.78 37 PHE G C 1
ATOM 1812 O O . PHE C 3 5 ? -21.880 -5.748 8.863 1.00 23.76 37 PHE G O 1
ATOM 1820 N N . SER C 3 6 ? -21.004 -4.257 10.309 1.00 23.39 38 SER G N 1
ATOM 1821 C CA . SER C 3 6 ? -21.844 -4.662 11.423 1.00 23.74 38 SER G CA 1
ATOM 1822 C C . SER C 3 6 ? -22.632 -3.472 11.950 1.00 23.38 38 SER G C 1
ATOM 1823 O O . SER C 3 6 ? -22.167 -2.329 11.873 1.00 19.11 38 SER G O 1
ATOM 1826 N N . PRO C 3 7 ? -23.825 -3.714 12.522 1.00 18.02 39 PRO G N 1
ATOM 1827 C CA . PRO C 3 7 ? -24.441 -5.042 12.711 1.00 22.61 39 PRO G CA 1
ATOM 1828 C C . PRO C 3 7 ? -25.126 -5.653 11.481 1.00 20.19 39 PRO G C 1
ATOM 1829 O O . PRO C 3 7 ? -25.600 -4.930 10.597 1.00 22.43 39 PRO G O 1
ATOM 1833 N N . ALA C 3 8 ? -25.207 -6.992 11.463 1.00 20.40 40 ALA G N 1
ATOM 1834 C CA . ALA C 3 8 ? -25.824 -7.698 10.341 1.00 21.43 40 ALA G CA 1
ATOM 1835 C C . ALA C 3 8 ? -27.306 -7.391 10.233 1.00 26.33 40 ALA G C 1
ATOM 1836 O O . ALA C 3 8 ? -27.864 -7.393 9.127 1.00 22.56 40 ALA G O 1
ATOM 1838 N N . LEU C 3 9 ? -27.953 -7.127 11.362 1.00 21.63 41 LEU G N 1
ATOM 1839 C CA . LEU C 3 9 ? -29.327 -6.654 11.396 1.00 23.89 41 LEU G CA 1
ATOM 1840 C C . LEU C 3 9 ? -29.336 -5.399 12.252 1.00 28.37 41 LEU G C 1
ATOM 1841 O O . LEU C 3 9 ? -29.021 -5.454 13.446 1.00 25.45 41 LEU G O 1
ATOM 1846 N N . LEU C 3 10 ? -29.651 -4.268 11.637 1.00 20.26 42 LEU G N 1
ATOM 1847 C CA . LEU C 3 10 ? -29.712 -2.997 12.345 1.00 26.01 42 LEU G CA 1
ATOM 1848 C C . LEU C 3 10 ? -31.180 -2.636 12.502 1.00 15.61 42 LEU G C 1
ATOM 1849 O O . LEU C 3 10 ? -31.836 -2.250 11.527 1.00 22.44 42 LEU G O 1
ATOM 1854 N N . VAL C 3 11 ? -31.678 -2.750 13.731 1.00 24.44 43 VAL G N 1
ATOM 1855 C CA . VAL C 3 11 ? -33.053 -2.414 14.077 1.00 30.44 43 VAL G CA 1
ATOM 1856 C C . VAL C 3 11 ? -33.061 -0.988 14.609 1.00 19.29 43 VAL G C 1
ATOM 1857 O O . VAL C 3 11 ? -32.421 -0.692 15.625 1.00 23.86 43 VAL G O 1
ATOM 1861 N N . VAL C 3 12 ? -33.779 -0.111 13.922 1.00 23.59 44 VAL G N 1
ATOM 1862 C CA . VAL C 3 12 ? -33.835 1.298 14.281 1.00 21.92 44 VAL G CA 1
ATOM 1863 C C . VAL C 3 12 ? -35.263 1.785 14.095 1.00 28.93 44 VAL G C 1
ATOM 1864 O O . VAL C 3 12 ? -35.933 1.429 13.120 1.00 26.16 44 VAL G O 1
ATOM 1868 N N . THR C 3 13 ? -35.740 2.576 15.051 1.00 21.39 45 THR G N 1
ATOM 1869 C CA . THR C 3 13 ? -37.032 3.224 14.899 1.00 27.08 45 THR G CA 1
ATOM 1870 C C . THR C 3 13 ? -36.918 4.333 13.865 1.00 25.64 45 THR G C 1
ATOM 1871 O O . THR C 3 13 ? -35.933 5.073 13.842 1.00 21.25 45 THR G O 1
ATOM 1875 N N . GLU C 3 14 ? -37.927 4.446 12.999 1.00 24.29 46 GLU G N 1
ATOM 1876 C CA . GLU C 3 14 ? -37.926 5.508 12.002 1.00 21.28 46 GLU G CA 1
ATOM 1877 C C . GLU C 3 14 ? -37.775 6.870 12.669 1.00 21.17 46 GLU G C 1
ATOM 1878 O O . GLU C 3 14 ? -38.331 7.124 13.743 1.00 24.52 46 GLU G O 1
ATOM 1884 N N . GLY C 3 15 ? -36.996 7.745 12.035 1.00 21.22 47 GLY G N 1
ATOM 1885 C CA . GLY C 3 15 ? -36.659 9.038 12.572 1.00 19.41 47 GLY G CA 1
ATOM 1886 C C . GLY C 3 15 ? -35.333 9.076 13.312 1.00 14.78 47 GLY G C 1
ATOM 1887 O O . GLY C 3 15 ? -34.689 10.131 13.352 1.00 21.05 47 GLY G O 1
ATOM 1888 N N . ASP C 3 16 ? -34.925 7.958 13.911 1.00 16.71 48 ASP G N 1
ATOM 1889 C CA . ASP C 3 16 ? -33.610 7.863 14.530 1.00 16.69 48 ASP G CA 1
ATOM 1890 C C . ASP C 3 16 ? -32.550 7.633 13.456 1.00 16.40 48 ASP G C 1
ATOM 1891 O O . ASP C 3 16 ? -32.848 7.238 12.325 1.00 16.19 48 ASP G O 1
ATOM 1896 N N . ASN C 3 17 ? -31.298 7.893 13.813 1.00 14.30 49 ASN G N 1
ATOM 1897 C CA . ASN C 3 17 ? -30.206 7.583 12.908 1.00 13.41 49 ASN G CA 1
ATOM 1898 C C . ASN C 3 17 ? -29.790 6.129 13.064 1.00 11.45 49 ASN G C 1
ATOM 1899 O O . ASN C 3 17 ? -30.099 5.478 14.056 1.00 13.23 49 ASN G O 1
ATOM 1904 N N . ALA C 3 18 ? -29.073 5.624 12.060 1.00 13.56 50 ALA G N 1
ATOM 1905 C CA . ALA C 3 18 ? -28.519 4.276 12.091 1.00 12.65 50 ALA G CA 1
ATOM 1906 C C . ALA C 3 18 ? -27.088 4.342 11.592 1.00 13.05 50 ALA G C 1
ATOM 1907 O O . ALA C 3 18 ? -26.821 4.998 10.580 1.00 13.80 50 ALA G O 1
ATOM 1909 N N . THR C 3 19 ? -26.172 3.667 12.286 1.00 12.95 51 THR G N 1
ATOM 1910 C CA . THR C 3 19 ? -24.758 3.684 11.918 1.00 10.40 51 THR G CA 1
ATOM 1911 C C . THR C 3 19 ? -24.204 2.273 11.887 1.00 13.38 51 THR G C 1
ATOM 1912 O O . THR C 3 19 ? -24.232 1.571 12.904 1.00 14.81 51 THR G O 1
ATOM 1916 N N . PHE C 3 20 ? -23.713 1.863 10.720 1.00 14.01 52 PHE G N 1
ATOM 1917 C CA . PHE C 3 20 ? -22.928 0.646 10.576 1.00 14.29 52 PHE G CA 1
ATOM 1918 C C . PHE C 3 20 ? -21.450 0.986 10.714 1.00 13.73 52 PHE G C 1
ATOM 1919 O O . PHE C 3 20 ? -21.011 2.093 10.396 1.00 13.63 52 PHE G O 1
ATOM 1927 N N . THR C 3 21 ? -20.672 0.023 11.191 1.00 14.61 53 THR G N 1
ATOM 1928 C CA . THR C 3 21 ? -19.226 0.182 11.263 1.00 15.25 53 THR G CA 1
ATOM 1929 C C . THR C 3 21 ? -18.567 -0.723 10.232 1.00 18.24 53 THR G C 1
ATOM 1930 O O . THR C 3 21 ? -18.735 -1.948 10.274 1.00 20.33 53 THR G O 1
ATOM 1934 N N . CYS C 3 22 ? -17.843 -0.115 9.298 1.00 16.42 54 CYS G N 1
ATOM 1935 C CA . CYS C 3 22 ? -17.084 -0.836 8.284 1.00 21.74 54 CYS G CA 1
ATOM 1936 C C . CYS C 3 22 ? -15.619 -0.776 8.694 1.00 21.68 54 CYS G C 1
ATOM 1937 O O . CYS C 3 22 ? -15.042 0.310 8.792 1.00 24.98 54 CYS G O 1
ATOM 1940 N N . SER C 3 23 ? -15.032 -1.935 8.980 1.00 21.14 55 SER G N 1
ATOM 1941 C CA . SER C 3 23 ? -13.639 -2.024 9.392 1.00 25.61 55 SER G CA 1
ATOM 1942 C C . SER C 3 23 ? -12.867 -2.760 8.306 1.00 25.84 55 SER G C 1
ATOM 1943 O O . SER C 3 23 ? -13.155 -3.927 8.020 1.00 26.99 55 SER G O 1
ATOM 1946 N N . PHE C 3 24 ? -11.920 -2.067 7.684 1.00 31.90 56 PHE G N 1
ATOM 1947 C CA . PHE C 3 24 ? -11.094 -2.654 6.639 1.00 35.83 56 PHE G CA 1
ATOM 1948 C C . PHE C 3 24 ? -9.640 -2.345 6.924 1.00 37.29 56 PHE G C 1
ATOM 1949 O O . PHE C 3 24 ? -9.239 -1.182 6.961 1.00 37.00 56 PHE G O 1
ATOM 1957 N N . VAL C 3 32 ? -10.487 3.134 -3.000 1.00 31.41 64 VAL G N 1
ATOM 1958 C CA . VAL C 3 32 ? -11.744 3.757 -2.613 1.00 36.08 64 VAL G CA 1
ATOM 1959 C C . VAL C 3 32 ? -12.591 2.771 -1.809 1.00 24.09 64 VAL G C 1
ATOM 1960 O O . VAL C 3 32 ? -12.580 1.565 -2.068 1.00 24.77 64 VAL G O 1
ATOM 1964 N N . LEU C 3 33 ? -13.306 3.289 -0.815 1.00 26.01 65 LEU G N 1
ATOM 1965 C CA . LEU C 3 33 ? -14.195 2.498 0.022 1.00 21.77 65 LEU G CA 1
ATOM 1966 C C . LEU C 3 33 ? -15.623 2.952 -0.239 1.00 28.15 65 LEU G C 1
ATOM 1967 O O . LEU C 3 33 ? -15.963 4.118 -0.009 1.00 29.67 65 LEU G O 1
ATOM 1972 N N . ASN C 3 34 ? -16.453 2.034 -0.711 1.00 21.25 66 ASN G N 1
ATOM 1973 C CA . ASN C 3 34 ? -17.825 2.336 -1.072 1.00 23.82 66 ASN G CA 1
ATOM 1974 C C . ASN C 3 34 ? -18.786 1.683 -0.089 1.00 19.66 66 ASN G C 1
ATOM 1975 O O . ASN C 3 34 ? -18.512 0.615 0.470 1.00 18.56 66 ASN G O 1
ATOM 1980 N N . TRP C 3 35 ? -19.906 2.358 0.117 1.00 18.31 67 TRP G N 1
ATOM 1981 C CA . TRP C 3 35 ? -21.039 1.865 0.880 1.00 17.01 67 TRP G CA 1
ATOM 1982 C C . TRP C 3 35 ? -22.145 1.587 -0.124 1.00 23.06 67 TRP G C 1
ATOM 1983 O O . TRP C 3 35 ? -22.512 2.470 -0.909 1.00 24.07 67 TRP G O 1
ATOM 1994 N N . TYR C 3 36 ? -22.667 0.368 -0.103 1.00 21.65 68 TYR G N 1
ATOM 1995 C CA . TYR C 3 36 ? -23.619 -0.080 -1.105 1.00 28.78 68 TYR G CA 1
ATOM 1996 C C . TYR C 3 36 ? -24.945 -0.440 -0.458 1.00 28.18 68 TYR G C 1
ATOM 1997 O O . TYR C 3 36 ? -24.996 -0.895 0.686 1.00 28.22 68 TYR G O 1
ATOM 2006 N N . ARG C 3 37 ? -26.017 -0.236 -1.218 1.00 36.41 69 ARG G N 1
ATOM 2007 C CA . ARG C 3 37 ? -27.340 -0.745 -0.889 1.00 35.47 69 ARG G CA 1
ATOM 2008 C C . ARG C 3 37 ? -27.783 -1.673 -2.011 1.00 35.38 69 ARG G C 1
ATOM 2009 O O . ARG C 3 37 ? -27.672 -1.324 -3.189 1.00 41.15 69 ARG G O 1
ATOM 2017 N N . MET C 3 38 ? -28.292 -2.843 -1.650 1.00 39.26 70 MET G N 1
ATOM 2018 C CA . MET C 3 38 ? -28.814 -3.761 -2.653 1.00 45.12 70 MET G CA 1
ATOM 2019 C C . MET C 3 38 ? -30.286 -3.477 -2.923 1.00 47.33 70 MET G C 1
ATOM 2020 O O . MET C 3 38 ? -31.117 -3.536 -2.012 1.00 49.15 70 MET G O 1
ATOM 2025 N N . SER C 3 39 ? -30.601 -3.178 -4.181 1.00 45.25 71 SER G N 1
ATOM 2026 C CA . SER C 3 39 ? -31.903 -2.733 -4.660 1.00 48.76 71 SER G CA 1
ATOM 2027 C C . SER C 3 39 ? -32.836 -3.908 -4.917 1.00 43.90 71 SER G C 1
ATOM 2028 O O . SER C 3 39 ? -32.431 -5.070 -4.779 1.00 45.89 71 SER G O 1
ATOM 2031 N N . PRO C 3 40 ? -34.098 -3.649 -5.262 1.00 46.11 72 PRO G N 1
ATOM 2032 C CA . PRO C 3 40 ? -34.910 -4.700 -5.880 1.00 46.61 72 PRO G CA 1
ATOM 2033 C C . PRO C 3 40 ? -34.416 -4.941 -7.297 1.00 44.05 72 PRO G C 1
ATOM 2034 O O . PRO C 3 40 ? -34.082 -4.001 -8.021 1.00 52.43 72 PRO G O 1
ATOM 2038 N N . SER C 3 41 ? -34.387 -6.214 -7.683 1.00 46.45 73 SER G N 1
ATOM 2039 C CA . SER C 3 41 ? -33.598 -6.772 -8.788 1.00 38.42 73 SER G CA 1
ATOM 2040 C C . SER C 3 41 ? -32.175 -7.049 -8.325 1.00 44.55 73 SER G C 1
ATOM 2041 O O . SER C 3 41 ? -31.311 -7.382 -9.159 1.00 45.39 73 SER G O 1
ATOM 2044 N N . ASN C 3 42 ? -31.917 -6.926 -7.023 1.00 48.33 74 ASN G N 1
ATOM 2045 C CA . ASN C 3 42 ? -30.629 -7.217 -6.393 1.00 47.09 74 ASN G CA 1
ATOM 2046 C C . ASN C 3 42 ? -29.463 -6.704 -7.241 1.00 51.56 74 ASN G C 1
ATOM 2047 O O . ASN C 3 42 ? -28.581 -7.446 -7.674 1.00 56.52 74 ASN G O 1
ATOM 2052 N N . GLN C 3 43 ? -29.506 -5.404 -7.509 1.00 51.98 75 GLN G N 1
ATOM 2053 C CA . GLN C 3 43 ? -28.401 -4.697 -8.131 1.00 49.72 75 GLN G CA 1
ATOM 2054 C C . GLN C 3 43 ? -27.850 -3.669 -7.155 1.00 52.69 75 GLN G C 1
ATOM 2055 O O . GLN C 3 43 ? -28.513 -3.275 -6.192 1.00 49.51 75 G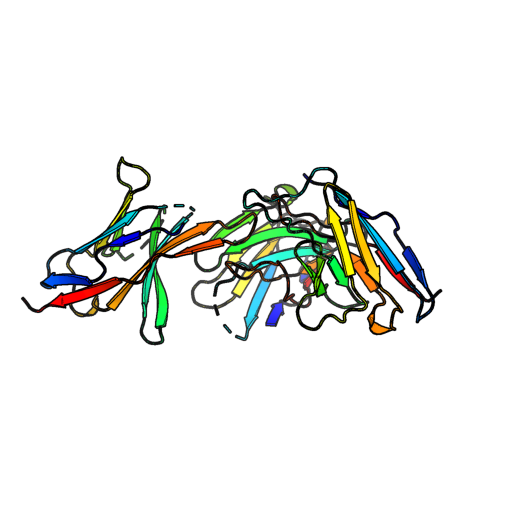LN G O 1
ATOM 2061 N N . THR C 3 44 ? -26.621 -3.238 -7.414 1.00 55.88 76 THR G N 1
ATOM 2062 C CA . THR C 3 44 ? -25.886 -2.413 -6.468 1.00 48.60 76 THR G CA 1
ATOM 2063 C C . THR C 3 44 ? -26.155 -0.933 -6.721 1.00 51.25 76 THR G C 1
ATOM 2064 O O . THR C 3 44 ? -26.164 -0.473 -7.869 1.00 54.20 76 THR G O 1
ATOM 2068 N N . ASP C 3 45 ? -26.438 -0.204 -5.645 1.00 45.32 77 ASP G N 1
ATOM 2069 C CA . ASP C 3 45 ? -26.498 1.249 -5.662 1.00 46.38 77 ASP G CA 1
ATOM 2070 C C . ASP C 3 45 ? -25.470 1.762 -4.670 1.00 41.96 77 ASP G C 1
ATOM 2071 O O . ASP C 3 45 ? -25.386 1.262 -3.543 1.00 41.55 77 ASP G O 1
ATOM 2076 N N . LYS C 3 46 ? -24.689 2.746 -5.092 1.00 47.39 78 LYS G N 1
ATOM 2077 C CA . LYS C 3 46 ? -23.627 3.301 -4.266 1.00 40.16 78 LYS G CA 1
ATOM 2078 C C . LYS C 3 46 ? -24.197 4.474 -3.480 1.00 44.15 78 LYS G C 1
ATOM 2079 O O . LYS C 3 46 ? -24.524 5.519 -4.055 1.00 44.05 78 LYS G O 1
ATOM 2085 N N . LEU C 3 47 ? -24.319 4.303 -2.163 1.00 40.58 79 LEU G N 1
ATOM 2086 C CA . LEU C 3 47 ? -24.864 5.369 -1.332 1.00 35.97 79 LEU G CA 1
ATOM 2087 C C . LEU C 3 47 ? -23.827 6.446 -1.056 1.00 31.39 79 LEU G C 1
ATOM 2088 O O . LEU C 3 47 ? -24.162 7.634 -1.002 1.00 39.15 79 LEU G O 1
ATOM 2093 N N . ALA C 3 48 ? -22.569 6.052 -0.876 1.00 29.36 80 ALA G N 1
ATOM 2094 C CA . ALA C 3 48 ? -21.515 6.996 -0.538 1.00 29.59 80 ALA G CA 1
ATOM 2095 C C . ALA C 3 48 ? -20.169 6.327 -0.767 1.00 25.56 80 ALA G C 1
ATOM 2096 O O . ALA C 3 48 ? -20.069 5.105 -0.896 1.00 22.81 80 ALA G O 1
ATOM 2098 N N . ALA C 3 49 ? -19.128 7.152 -0.801 1.00 29.07 81 ALA G N 1
ATOM 2099 C CA . ALA C 3 49 ? -17.773 6.681 -1.022 1.00 32.10 81 ALA G CA 1
ATOM 2100 C C . ALA C 3 49 ? -16.835 7.447 -0.108 1.00 30.05 81 ALA G C 1
ATOM 2101 O O . ALA C 3 49 ? -17.092 8.600 0.243 1.00 37.47 81 ALA G O 1
ATOM 2103 N N . PHE C 3 50 ? -15.749 6.792 0.286 1.00 27.54 82 PHE G N 1
ATOM 2104 C CA . PHE C 3 50 ? -14.658 7.474 0.949 1.00 36.05 82 PHE G CA 1
ATOM 2105 C C . PHE C 3 50 ? -13.387 7.291 0.133 1.00 32.87 82 PHE G C 1
ATOM 2106 O O . PHE C 3 50 ? -13.000 6.148 -0.150 1.00 34.94 82 PHE G O 1
ATOM 2114 N N . PRO C 3 51 ? -12.701 8.381 -0.257 1.00 41.98 83 PRO G N 1
ATOM 2115 C CA . PRO C 3 51 ? -13.124 9.757 0.027 1.00 40.72 83 PRO G CA 1
ATOM 2116 C C . PRO C 3 51 ? -14.241 10.227 -0.901 1.00 39.96 83 PRO G C 1
ATOM 2117 O O . PRO C 3 51 ? -14.682 9.438 -1.738 1.00 46.52 83 PRO G O 1
ATOM 2121 N N . ASP C 3 60 ? -27.038 10.796 -0.334 1.00 50.56 92 ASP G N 1
ATOM 2122 C CA . ASP C 3 60 ? -27.586 12.081 -0.747 1.00 50.22 92 ASP G CA 1
ATOM 2123 C C . ASP C 3 60 ? -27.769 12.979 0.467 1.00 47.82 92 ASP G C 1
ATOM 2124 O O . ASP C 3 60 ? -28.887 13.394 0.779 1.00 53.37 92 ASP G O 1
ATOM 2129 N N . CYS C 3 61 ? -26.655 13.257 1.148 1.00 47.65 93 CYS G N 1
ATOM 2130 C CA . CYS C 3 61 ? -26.616 14.049 2.376 1.00 47.62 93 CYS G CA 1
ATOM 2131 C C . CYS C 3 61 ? -27.223 13.310 3.565 1.00 37.91 93 CYS G C 1
ATOM 2132 O O . CYS C 3 61 ? -26.906 13.621 4.718 1.00 44.37 93 CYS G O 1
ATOM 2135 N N . ARG C 3 62 ? -28.096 12.337 3.303 1.00 31.71 94 ARG G N 1
ATOM 2136 C CA . ARG C 3 62 ? -28.608 11.473 4.360 1.00 35.01 94 ARG G CA 1
ATOM 2137 C C . ARG C 3 62 ? -27.715 10.267 4.623 1.00 30.64 94 ARG G C 1
ATOM 2138 O O . ARG C 3 62 ? -27.842 9.637 5.680 1.00 27.70 94 ARG G O 1
ATOM 2146 N N . PHE C 3 63 ? -26.815 9.938 3.700 1.00 26.75 95 PHE G N 1
ATOM 2147 C CA . PHE C 3 63 ? -25.904 8.807 3.841 1.00 22.04 95 PHE G CA 1
ATOM 2148 C C . PHE C 3 63 ? -24.489 9.357 3.975 1.00 28.29 95 PHE G C 1
ATOM 2149 O O . PHE C 3 63 ? -23.914 9.848 2.998 1.00 27.93 95 PHE G O 1
ATOM 2157 N N . ARG C 3 64 ? -23.932 9.268 5.181 1.00 19.92 96 ARG G N 1
ATOM 2158 C CA . ARG C 3 64 ? -22.645 9.859 5.509 1.00 21.87 96 ARG G CA 1
ATOM 2159 C C . ARG C 3 64 ? -21.627 8.769 5.820 1.00 21.82 96 ARG G C 1
ATOM 2160 O O . ARG C 3 64 ? -21.969 7.716 6.367 1.00 18.12 96 ARG G O 1
ATOM 2168 N N . VAL C 3 65 ? -20.372 9.034 5.466 1.00 20.67 97 VAL G N 1
ATOM 2169 C CA . VAL C 3 65 ? -19.251 8.158 5.789 1.00 18.36 97 VAL G CA 1
ATOM 2170 C C . VAL C 3 65 ? -18.222 8.989 6.534 1.00 20.67 97 VAL G C 1
ATOM 2171 O O . VAL C 3 65 ? -17.767 10.020 6.026 1.00 23.40 97 VAL G O 1
ATOM 2175 N N . THR C 3 66 ? -17.849 8.540 7.727 1.00 17.90 98 THR G N 1
ATOM 2176 C CA . THR C 3 66 ? -16.890 9.232 8.578 1.00 18.03 98 THR G CA 1
ATOM 2177 C C . THR C 3 66 ? -15.729 8.290 8.844 1.00 20.24 98 THR G C 1
ATOM 2178 O O . THR C 3 66 ? -15.933 7.196 9.377 1.00 16.57 98 THR G O 1
ATOM 2182 N N . GLN C 3 67 ? -14.518 8.715 8.488 1.00 18.06 99 GLN G N 1
ATOM 2183 C CA . GLN C 3 67 ? -13.330 7.943 8.820 1.00 21.97 99 GLN G CA 1
ATOM 2184 C C . GLN C 3 67 ? -12.915 8.260 10.249 1.00 19.43 99 GLN G C 1
ATOM 2185 O O . GLN C 3 67 ? -12.782 9.430 10.620 1.00 24.88 99 GLN G O 1
ATOM 2191 N N . LEU C 3 68 ? -12.722 7.225 11.047 1.00 18.29 100 LEU G N 1
ATOM 2192 C CA . LEU C 3 68 ? -12.378 7.419 12.443 1.00 21.38 100 LEU G CA 1
ATOM 2193 C C . LEU C 3 68 ? -10.880 7.684 12.580 1.00 31.77 100 LEU G C 1
ATOM 2194 O O . LEU C 3 68 ? -10.107 7.392 11.665 1.00 28.56 100 LEU G O 1
ATOM 2199 N N . PRO C 3 69 ? -10.446 8.265 13.708 1.00 33.04 101 PRO G N 1
ATOM 2200 C CA . PRO C 3 69 ? -8.997 8.457 13.912 1.00 33.77 101 PRO G CA 1
ATOM 2201 C C . PRO C 3 69 ? -8.222 7.164 13.810 1.00 37.06 101 PRO G C 1
ATOM 2202 O O . PRO C 3 69 ? -7.056 7.167 13.393 1.00 38.38 101 PRO G O 1
ATOM 2206 N N . ASN C 3 70 ? -8.860 6.057 14.192 1.00 41.49 102 ASN G N 1
ATOM 2207 C CA . ASN C 3 70 ? -8.353 4.721 13.918 1.00 39.65 102 ASN G CA 1
ATOM 2208 C C . ASN C 3 70 ? -7.781 4.584 12.509 1.00 45.69 102 ASN G C 1
ATOM 2209 O O . ASN C 3 70 ? -6.805 3.855 12.312 1.00 46.74 102 ASN G O 1
ATOM 2214 N N . GLY C 3 71 ? -8.356 5.279 11.522 1.00 36.45 103 GLY G N 1
ATOM 2215 C CA . GLY C 3 71 ? -7.907 5.223 10.144 1.00 30.04 103 GLY G CA 1
ATOM 2216 C C . GLY C 3 71 ? -8.461 4.064 9.337 1.00 28.78 103 GLY G C 1
ATOM 2217 O O . GLY C 3 71 ? -8.721 4.227 8.142 1.00 34.26 103 GLY G O 1
ATOM 2218 N N . ARG C 3 72 ? -8.638 2.895 9.959 1.00 30.94 104 ARG G N 1
ATOM 2219 C CA . ARG C 3 72 ? -9.136 1.709 9.277 1.00 29.13 104 ARG G CA 1
ATOM 2220 C C . ARG C 3 72 ? -10.626 1.477 9.497 1.00 28.82 104 ARG G C 1
ATOM 2221 O O . ARG C 3 72 ? -11.217 0.651 8.794 1.00 30.11 104 ARG G O 1
ATOM 2229 N N . ASP C 3 73 ? -11.237 2.162 10.460 1.00 27.24 105 ASP G N 1
ATOM 2230 C CA . ASP C 3 73 ? -12.654 2.015 10.747 1.00 25.77 105 ASP G CA 1
ATOM 2231 C C . ASP C 3 73 ? -13.426 3.219 10.232 1.00 16.82 105 ASP G C 1
ATOM 2232 O O . ASP C 3 73 ? -12.942 4.354 10.259 1.00 21.25 105 ASP G O 1
ATOM 2237 N N . PHE C 3 74 ? -14.639 2.947 9.766 1.00 15.85 106 PHE G N 1
ATOM 2238 C CA . PHE C 3 74 ? -15.495 3.948 9.159 1.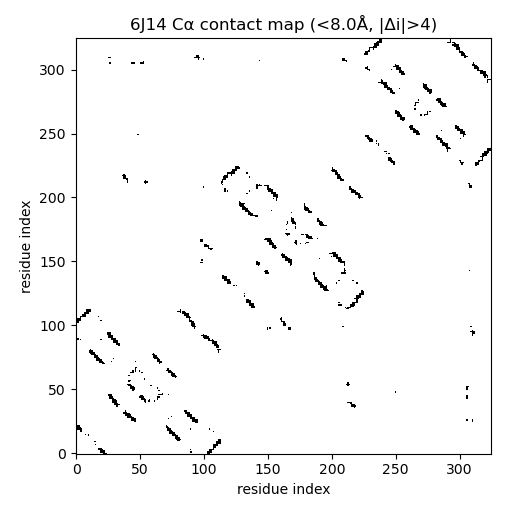00 16.41 106 PHE G CA 1
ATOM 2239 C C . PHE C 3 74 ? -16.900 3.770 9.705 1.00 15.06 106 PHE G C 1
ATOM 2240 O O . PHE C 3 74 ? -17.396 2.646 9.825 1.00 16.92 106 PHE G O 1
ATOM 2248 N N . HIS C 3 75 ? -17.534 4.883 10.033 1.00 13.45 107 HIS G N 1
ATOM 2249 C CA . HIS C 3 75 ? -18.945 4.879 10.395 1.00 12.54 107 HIS G CA 1
ATOM 2250 C C . HIS C 3 75 ? -19.757 5.266 9.174 1.00 12.64 107 HIS G C 1
ATOM 2251 O O . HIS C 3 75 ? -19.526 6.322 8.577 1.00 14.27 107 HIS G O 1
ATOM 2258 N N . MET C 3 76 ? -20.697 4.415 8.805 1.00 11.74 108 MET G N 1
ATOM 2259 C CA . MET C 3 76 ? -21.568 4.640 7.660 1.00 13.39 108 MET G CA 1
ATOM 2260 C C . MET C 3 76 ? -22.970 4.834 8.213 1.00 13.32 108 MET G C 1
ATOM 2261 O O . MET C 3 76 ? -23.554 3.904 8.772 1.00 12.65 108 MET G O 1
ATOM 2266 N N . SER C 3 77 ? -23.484 6.057 8.100 1.00 12.92 109 SER G N 1
ATOM 2267 C CA . SER C 3 77 ? -24.648 6.478 8.863 1.00 12.56 109 SER G CA 1
ATOM 2268 C C . SER C 3 77 ? -25.784 6.902 7.951 1.00 15.21 109 SER G C 1
ATOM 2269 O O . SER C 3 77 ? -25.572 7.628 6.977 1.00 15.93 109 SER G O 1
ATOM 2272 N N . VAL C 3 78 ? -26.991 6.480 8.303 1.00 15.64 110 VAL G N 1
ATOM 2273 C CA . VAL C 3 78 ? -28.218 6.988 7.697 1.00 16.79 110 VAL G CA 1
ATOM 2274 C C . VAL C 3 78 ? -28.786 8.028 8.648 1.00 17.19 110 VAL G C 1
ATOM 2275 O O . VAL C 3 78 ? -29.097 7.713 9.802 1.00 17.21 110 VAL G O 1
ATOM 2279 N N . VAL C 3 79 ? -28.872 9.273 8.185 1.00 18.53 111 VAL G N 1
ATOM 2280 C CA . VAL C 3 79 ? -29.436 10.354 8.986 1.00 21.69 111 VAL G CA 1
ATOM 2281 C C . VAL C 3 79 ? -30.955 10.294 8.876 1.00 27.71 111 VAL G C 1
ATOM 2282 O O . VAL C 3 79 ? -31.508 10.342 7.771 1.00 25.06 111 VAL G O 1
ATOM 2286 N N . ARG C 3 80 ? -31.626 10.177 10.020 1.00 19.91 112 ARG G N 1
ATOM 2287 C CA . ARG C 3 80 ? -33.090 10.147 10.110 1.00 24.15 112 ARG G CA 1
ATOM 2288 C C . ARG C 3 80 ? -33.684 9.075 9.191 1.00 28.94 112 ARG G C 1
ATOM 2289 O O . ARG C 3 80 ? -34.302 9.353 8.162 1.00 28.38 112 ARG G O 1
ATOM 2297 N N . ALA C 3 81 ? -33.478 7.831 9.615 1.00 21.88 113 ALA G N 1
ATOM 2298 C CA . ALA C 3 81 ? -33.869 6.673 8.822 1.00 23.72 113 ALA G CA 1
ATOM 2299 C C . ALA C 3 81 ? -35.372 6.666 8.586 1.00 31.10 113 ALA G C 1
ATOM 2300 O O . ALA C 3 81 ? -36.161 6.832 9.520 1.00 28.24 113 ALA G O 1
ATOM 2302 N N . ARG C 3 82 ? -35.763 6.473 7.332 1.00 31.49 114 ARG G N 1
ATOM 2303 C CA . ARG C 3 82 ? -37.161 6.337 6.955 1.00 36.57 114 ARG G CA 1
ATOM 2304 C C . ARG C 3 82 ? -37.480 4.869 6.691 1.00 38.33 114 ARG G C 1
ATOM 2305 O O . ARG C 3 82 ? -36.590 4.030 6.530 1.00 36.00 114 ARG G O 1
ATOM 2313 N N . ARG C 3 83 ? -38.779 4.561 6.639 1.00 35.81 115 ARG G N 1
ATOM 2314 C CA . ARG C 3 83 ? -39.177 3.175 6.414 1.00 41.57 115 ARG G CA 1
ATOM 2315 C C . ARG C 3 83 ? -38.687 2.657 5.070 1.00 34.18 115 ARG G C 1
ATOM 2316 O O . ARG C 3 83 ? -38.354 1.475 4.952 1.00 35.46 115 ARG G O 1
ATOM 2324 N N . ASN C 3 84 ? -38.625 3.515 4.051 1.00 38.83 116 ASN G N 1
ATOM 2325 C CA . ASN C 3 84 ? -38.141 3.062 2.752 1.00 43.27 116 ASN G CA 1
ATOM 2326 C C . ASN C 3 84 ? -36.647 2.759 2.761 1.00 45.89 116 ASN G C 1
ATOM 2327 O O . ASN C 3 84 ? -36.167 2.053 1.866 1.00 43.29 116 ASN G O 1
ATOM 2332 N N . ASP C 3 85 ? -35.903 3.271 3.747 1.00 44.22 117 ASP G N 1
ATOM 2333 C CA . ASP C 3 85 ? -34.490 2.927 3.876 1.00 40.32 117 ASP G CA 1
ATOM 2334 C C . ASP C 3 85 ? -34.275 1.464 4.235 1.00 32.66 117 ASP G C 1
ATOM 2335 O O . ASP C 3 85 ? -33.139 0.987 4.144 1.00 34.52 117 ASP G O 1
ATOM 2340 N N . SER C 3 86 ? -35.322 0.750 4.648 1.00 36.43 118 SER G N 1
ATOM 2341 C CA . SER C 3 86 ? -35.181 -0.666 4.956 1.00 33.84 118 SER G CA 1
ATOM 2342 C C . SER C 3 86 ? -34.685 -1.416 3.727 1.00 39.35 118 SER G C 1
ATOM 2343 O O . SER C 3 86 ? -35.100 -1.135 2.599 1.00 41.88 118 SER G O 1
ATOM 2346 N N . GLY C 3 87 ? -33.787 -2.364 3.948 1.00 32.89 119 GLY G N 1
ATOM 2347 C CA . GLY C 3 87 ? -33.189 -3.085 2.833 1.00 37.53 119 GLY G CA 1
ATOM 2348 C C . GLY C 3 87 ? -31.889 -3.750 3.258 1.00 35.38 119 GLY G C 1
ATOM 2349 O O . GLY C 3 87 ? -31.681 -4.034 4.437 1.00 35.54 119 GLY G O 1
ATOM 2350 N N . THR C 3 88 ? -31.025 -3.981 2.270 1.00 36.27 120 THR G N 1
ATOM 2351 C CA . THR C 3 88 ? -29.766 -4.688 2.466 1.00 37.70 120 THR G CA 1
ATOM 2352 C C . THR C 3 88 ? -28.608 -3.791 2.044 1.00 29.75 120 THR G C 1
ATOM 2353 O O . THR C 3 88 ? -28.695 -3.079 1.037 1.00 30.48 120 THR G O 1
ATOM 2357 N N . TYR C 3 89 ? -27.532 -3.815 2.830 1.00 31.66 121 TYR G N 1
ATOM 2358 C CA . TYR C 3 89 ? -26.437 -2.862 2.695 1.00 28.57 121 TYR G CA 1
ATOM 2359 C C . TYR C 3 89 ? -25.109 -3.585 2.878 1.00 26.06 121 TYR G C 1
ATOM 2360 O O . TYR C 3 89 ? -25.046 -4.651 3.491 1.00 25.94 121 TYR G O 1
ATOM 2369 N N . LEU C 3 90 ? -24.034 -2.988 2.353 1.00 23.38 122 LEU G N 1
ATOM 2370 C CA . LEU C 3 90 ? -22.700 -3.560 2.516 1.00 22.68 122 LEU G CA 1
ATOM 2371 C C . LEU C 3 90 ? -21.647 -2.497 2.212 1.00 17.97 122 LEU G C 1
ATOM 2372 O O . LEU C 3 90 ? -21.957 -1.419 1.697 1.00 23.74 122 LEU G O 1
ATOM 2377 N N . CYS C 3 91 ? -20.390 -2.822 2.528 1.00 21.41 123 CYS G N 1
ATOM 2378 C CA . CYS C 3 91 ? -19.251 -1.976 2.190 1.00 19.53 123 CYS G CA 1
ATOM 2379 C C . CYS C 3 91 ? -18.221 -2.776 1.401 1.00 22.16 123 CYS G C 1
ATOM 2380 O O . CYS C 3 91 ? -18.109 -3.995 1.554 1.00 23.65 123 CYS G O 1
ATOM 2383 N N . GLY C 3 92 ? -17.483 -2.080 0.539 1.00 19.75 124 GLY G N 1
ATOM 2384 C CA . GLY C 3 92 ? -16.477 -2.726 -0.286 1.00 19.30 124 GLY G CA 1
ATOM 2385 C C . GLY C 3 92 ? -15.308 -1.816 -0.602 1.00 19.66 124 GLY G C 1
ATOM 2386 O O . GLY C 3 92 ? -15.487 -0.609 -0.777 1.00 23.24 124 GLY G O 1
ATOM 2387 N N . ALA C 3 93 ? -14.108 -2.389 -0.658 1.00 19.07 125 ALA G N 1
ATOM 2388 C CA . ALA C 3 93 ? -12.879 -1.671 -0.968 1.00 22.26 125 ALA G CA 1
ATOM 2389 C C . ALA C 3 93 ? -12.404 -2.081 -2.355 1.00 16.14 125 ALA G C 1
ATOM 2390 O O . ALA C 3 93 ? -12.242 -3.273 -2.629 1.00 21.45 125 ALA G O 1
ATOM 2392 N N . ILE C 3 94 ? -12.198 -1.099 -3.223 1.00 17.39 126 ILE G N 1
ATOM 2393 C CA . ILE C 3 94 ? -11.802 -1.337 -4.608 1.00 17.37 126 ILE G CA 1
ATOM 2394 C C . ILE C 3 94 ? -10.364 -0.888 -4.803 1.00 17.50 126 ILE G C 1
ATOM 2395 O O . ILE C 3 94 ? -10.000 0.227 -4.417 1.00 17.14 126 ILE G O 1
ATOM 2400 N N . SER C 3 95 ? -9.558 -1.751 -5.417 1.00 14.32 127 SER G N 1
ATOM 2401 C CA . SER C 3 95 ? -8.224 -1.413 -5.896 1.00 15.28 127 SER G CA 1
ATOM 2402 C C . SER C 3 95 ? -8.229 -1.560 -7.414 1.00 13.23 127 SER G C 1
ATOM 2403 O O . SER C 3 95 ? -8.523 -2.644 -7.938 1.00 14.86 127 SER G O 1
ATOM 2406 N N . LEU C 3 96 ? -7.912 -0.468 -8.114 1.00 13.71 128 LEU G N 1
ATOM 2407 C CA . LEU C 3 96 ? -8.086 -0.419 -9.566 1.00 14.27 128 LEU G CA 1
ATOM 2408 C C . LEU C 3 96 ? -7.000 -1.190 -10.297 1.00 12.55 128 LEU G C 1
ATOM 2409 O O . LEU C 3 96 ? -7.256 -1.758 -11.364 1.00 12.79 128 LEU G O 1
ATOM 2414 N N . ALA C 3 97 ? -5.779 -1.185 -9.761 1.00 12.81 129 ALA G N 1
ATOM 2415 C CA . ALA C 3 97 ? -4.589 -1.691 -10.434 1.00 11.41 129 ALA G CA 1
ATOM 2416 C C . ALA C 3 97 ? -3.465 -1.736 -9.407 1.00 13.94 129 ALA G C 1
ATOM 2417 O O . ALA C 3 97 ? -3.480 -0.953 -8.451 1.00 14.71 129 ALA G O 1
ATOM 2419 N N . PRO C 3 98 ? -2.485 -2.641 -9.544 1.00 11.88 130 PRO G N 1
ATOM 2420 C CA . PRO C 3 98 ? -2.432 -3.710 -10.554 1.00 12.98 130 PRO G CA 1
ATOM 2421 C C . PRO C 3 98 ? -3.407 -4.833 -10.214 1.00 13.28 130 PRO G C 1
ATOM 2422 O O . PRO C 3 98 ? -3.435 -5.275 -9.064 1.00 12.77 130 PRO G O 1
ATOM 2426 N N . LYS C 3 99 ? -4.192 -5.257 -11.213 1.00 12.12 131 LYS G N 1
ATOM 2427 C CA . LYS C 3 99 ? -5.280 -6.229 -11.090 1.00 11.22 131 LYS G CA 1
ATOM 2428 C C . LYS C 3 99 ? -6.511 -5.625 -10.424 1.00 14.07 131 LYS G C 1
ATOM 2429 O O . LYS C 3 99 ? -6.434 -5.096 -9.313 1.00 17.58 131 LYS G O 1
ATOM 2435 N N . ALA C 3 100 ? -7.650 -5.716 -11.098 1.00 10.60 132 ALA G N 1
ATOM 2436 C CA . ALA C 3 100 ? -8.887 -5.136 -10.593 1.00 11.62 132 ALA G CA 1
ATOM 2437 C C . ALA C 3 100 ? -9.410 -5.974 -9.436 1.00 14.05 132 ALA G C 1
ATOM 2438 O O . ALA C 3 100 ? -9.731 -7.150 -9.611 1.00 14.12 132 ALA G O 1
ATOM 2440 N N . GLN C 3 101 ? -9.522 -5.367 -8.258 1.00 13.03 133 GLN G N 1
ATOM 2441 C CA . GLN C 3 101 ? -9.873 -6.128 -7.068 1.00 13.35 133 GLN G CA 1
ATOM 2442 C C . GLN C 3 101 ? -10.919 -5.396 -6.244 1.00 18.04 133 GLN G C 1
ATOM 2443 O O . GLN C 3 101 ? -10.859 -4.175 -6.079 1.00 16.03 133 GLN G O 1
ATOM 2449 N N . ILE C 3 102 ? -11.873 -6.157 -5.719 1.00 16.18 134 ILE G N 1
ATOM 2450 C CA . ILE C 3 102 ? -12.833 -5.635 -4.754 1.00 19.80 134 ILE G CA 1
ATOM 2451 C C . ILE C 3 102 ? -12.966 -6.635 -3.616 1.00 18.49 134 ILE G C 1
ATOM 2452 O O . ILE C 3 102 ? -13.101 -7.840 -3.845 1.00 22.27 134 ILE G O 1
ATOM 2457 N N . LYS C 3 103 ? -12.885 -6.141 -2.393 1.00 24.30 135 LYS G N 1
ATOM 2458 C CA . LYS C 3 103 ? -13.143 -6.950 -1.212 1.00 21.87 135 LYS G CA 1
ATOM 2459 C C . LYS C 3 103 ? -14.421 -6.409 -0.583 1.00 21.42 135 LYS G C 1
ATOM 2460 O O . LYS C 3 103 ? -14.445 -5.275 -0.091 1.00 23.90 135 LYS G O 1
ATOM 2466 N N . GLU C 3 104 ? -15.485 -7.199 -0.653 1.00 21.77 136 GLU G N 1
ATOM 2467 C CA . GLU C 3 104 ? -16.805 -6.797 -0.198 1.00 22.97 136 GLU G CA 1
ATOM 2468 C C . GLU C 3 104 ? -17.116 -7.416 1.156 1.00 23.79 136 GLU G C 1
ATOM 2469 O O . GLU C 3 104 ? -16.693 -8.535 1.463 1.00 24.94 136 GLU G O 1
ATOM 2475 N N . SER C 3 105 ? -17.858 -6.665 1.965 1.00 21.10 137 SER G N 1
ATOM 2476 C CA . SER C 3 105 ? -18.350 -7.180 3.231 1.00 24.79 137 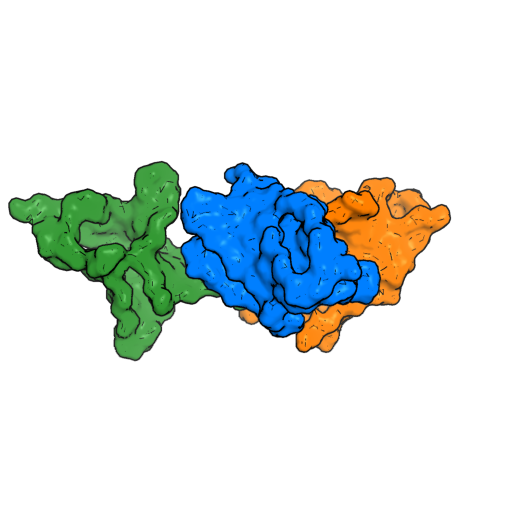SER G CA 1
ATOM 2477 C C . SER C 3 105 ? -19.504 -8.141 2.983 1.00 20.71 137 SER G C 1
ATOM 2478 O O . SER C 3 105 ? -20.109 -8.163 1.908 1.00 24.40 137 SER G O 1
ATOM 2481 N N . LEU C 3 106 ? -19.814 -8.938 4.002 1.00 28.35 138 LEU G N 1
ATOM 2482 C CA . LEU C 3 106 ? -21.082 -9.648 4.018 1.00 32.92 138 LEU G CA 1
ATOM 2483 C C . LEU C 3 106 ? -22.229 -8.642 4.073 1.00 32.60 138 LEU G C 1
ATOM 2484 O O . LEU C 3 106 ? -22.054 -7.472 4.429 1.00 29.76 138 LEU G O 1
ATOM 2489 N N . ARG C 3 107 ? -23.417 -9.103 3.700 1.00 37.48 139 ARG G N 1
ATOM 2490 C CA . ARG C 3 107 ? -24.562 -8.214 3.591 1.00 32.85 139 ARG G CA 1
ATOM 2491 C C . ARG C 3 107 ? -25.249 -8.043 4.938 1.00 35.47 139 ARG G C 1
ATOM 2492 O O . ARG C 3 107 ? -25.450 -9.008 5.679 1.00 35.88 139 ARG G O 1
ATOM 2500 N N . ALA C 3 108 ? -25.612 -6.801 5.247 1.00 28.27 140 ALA G N 1
ATOM 2501 C CA . ALA C 3 108 ? -26.364 -6.478 6.448 1.00 24.28 140 ALA G CA 1
ATOM 2502 C C . ALA C 3 108 ? -27.710 -5.891 6.055 1.00 22.56 140 ALA G C 1
ATOM 2503 O O . ALA C 3 108 ? -27.861 -5.295 4.986 1.00 28.94 140 ALA G O 1
ATOM 2505 N N . GLU C 3 109 ? -28.691 -6.060 6.931 1.00 24.14 141 GLU G N 1
ATOM 2506 C CA . GLU C 3 109 ? -30.048 -5.604 6.677 1.00 31.39 141 GLU G CA 1
ATOM 2507 C C . GLU C 3 109 ? -30.359 -4.426 7.589 1.00 26.51 141 GLU G C 1
ATOM 2508 O O . GLU C 3 109 ? -30.073 -4.473 8.787 1.00 21.28 141 GLU G O 1
ATOM 2514 N N . LEU C 3 110 ? -30.932 -3.369 7.025 1.00 22.88 142 LEU G N 1
ATOM 2515 C CA . LEU C 3 110 ? -31.445 -2.261 7.818 1.00 23.48 142 LEU G CA 1
ATOM 2516 C C . LEU C 3 110 ? -32.944 -2.463 7.998 1.00 32.29 142 LEU G C 1
ATOM 2517 O O . LEU C 3 110 ? -33.690 -2.509 7.014 1.00 27.78 142 LEU G O 1
ATOM 2522 N N . ARG C 3 111 ? -33.379 -2.593 9.250 1.00 30.70 143 ARG G N 1
ATOM 2523 C CA . ARG C 3 111 ? -34.784 -2.817 9.586 1.00 34.72 143 ARG G CA 1
ATOM 2524 C C . ARG C 3 111 ? -35.300 -1.593 10.333 1.00 22.19 143 ARG G C 1
ATOM 2525 O O . ARG C 3 111 ? -35.094 -1.459 11.543 1.00 32.48 143 ARG G O 1
ATOM 2533 N N . VAL C 3 112 ? -35.960 -0.706 9.610 1.00 29.36 144 VAL G N 1
ATOM 2534 C CA . VAL C 3 112 ? -36.587 0.466 10.200 1.00 30.35 144 VAL G CA 1
ATOM 2535 C C . VAL C 3 112 ? -37.978 0.069 10.682 1.00 38.65 144 VAL G C 1
ATOM 2536 O O . VAL C 3 112 ? -38.749 -0.549 9.939 1.00 40.22 144 VAL G O 1
ATOM 2540 N N . THR C 3 113 ? -38.291 0.398 11.931 1.00 34.73 145 THR G N 1
ATOM 2541 C CA . THR C 3 113 ? -39.570 0.057 12.538 1.00 34.37 145 THR G CA 1
ATOM 2542 C C . THR C 3 113 ? -40.407 1.310 12.765 1.00 38.05 145 THR G C 1
ATOM 2543 O O . THR C 3 113 ? -39.903 2.436 12.750 1.00 32.32 145 THR G O 1
ATOM 2547 N N . GLU C 3 114 ? -41.706 1.100 12.980 1.00 43.57 146 GLU G N 1
ATOM 2548 C CA . GLU C 3 114 ? -42.619 2.215 13.200 1.00 42.33 146 GLU G CA 1
ATOM 2549 C C . GLU C 3 114 ? -42.425 2.796 14.593 1.00 38.15 146 GLU G C 1
ATOM 2550 O O . GLU C 3 114 ? -42.158 2.071 15.556 1.00 38.25 146 GLU G O 1
ATOM 2556 N N . ARG C 3 115 ? -42.565 4.113 14.696 1.00 38.09 147 ARG G N 1
ATOM 2557 C CA . ARG C 3 115 ? -42.382 4.807 15.966 1.00 44.95 147 ARG G CA 1
ATOM 2558 C C . ARG C 3 115 ? -43.528 4.518 16.932 1.00 45.17 147 ARG G C 1
ATOM 2559 O O . ARG C 3 115 ? -44.682 4.401 16.522 1.00 45.78 147 ARG G O 1
#

B-factor: mean 20.5, std 11.74, range [6.06, 75.09]

Radius of gyration: 23.2 Å; Cα contacts (8 Å, |Δi|>4): 919; chains: 3; bounding box: 56×49×61 Å

Nearest PDB structures (foldseek):
  6j14-assembly1_G  TM=1.010E+00  e=2.761E-20  Homo sapiens
  6j15-assembly1_C  TM=9.471E-01  e=5.450E-17  Homo sapiens
  4zqk-assembly1_B  TM=9.657E-01  e=4.916E-16  Homo sapiens
  3rrq-assembly1_A  TM=9.310E-01  e=1.466E-16  Homo sapiens
  6umt-assembly1_A  TM=9.420E-01  e=2.837E-16  Homo sapiens